Protein AF-A0A2T0U5L8-F1 (afdb_monomer_lite)

Secondary structure (DSSP, 8-state):
----EETTT--PPBT-EEEEESSTT--GGG-EEEEEEE-TTS--EEEEESSS-PEEEGGG--EEEESS-------SS-GGGGHHHHHHHHHHHHHHHHHHHHHHHHHHHSSSS--HHHHHHHHHHHHHHHHHHHHHHHHHTT-HHHHHTTHHHHHHHHHHHHHHHHSS-HHHHHHHHHTT--GGGSB-TTS-B--HHHHHHHHHHH-THHHHHHHHHHTTTS--HHHHHHHEEEETTEEEE---SS-SS--HHHHHHHHHHHHHHHHHHHHHHHHHHHHHHHH-

Sequence (284 aa):
MLRWKEIAESLPEEYKAVFLIKHESQKIKNADIGILLTSDDGSLKGFLIDNNKKVVKLESRLAWIYLVEKTLFVPDLPDEELEPTVLDFLERLAFFDDKLQRLTAWMIQSGKGLYHLDFYITGIVSRSLSLIHGFDTLLRSRNYLSALHLVRPHLDNFMRLHAAWLCSDPHDFAFKVWKGEQVTSIKDRDGKLLKDWYLKQKVSELHPWIENVYNETSGFIHFSNKHIAGAVNTKGENISACVSKNDNNVSNKDKLETIMCMIEITNCIADHIFGWVSTKRDKG

Organism: NCBI:txid1259464

Foldseek 3Di:
DDDWAFLVHDDDDAPFKKWFAQDDPDQSLPTWIWGWDADPVRPAIFTCTFQPSDTDHSNSTTTIDGLADDDADQDPDDLVVCVVVLVVLLVVLLVVLSSLNSLLVRLCVHFPHDALLSVLLVVLSVLLNVLSVVLSVCVVVQQNLVSLLSLQVLLVSLLLNCLLVQAPHSRVVSVCVVVVHDQQCDAGPVRDGSDPVVSQVVVCVVPVCSVVSNVVSVCSVDPHVVVVCQAWDDDPPDIDGDDDSHGDPDTSSNSSVSSVSSSVSSSSSSVSSVVSSVVSSPPD

pLDDT: mean 92.53, std 6.91, range [52.88, 98.69]

Structure (mmCIF, N/CA/C/O backbone):
data_AF-A0A2T0U5L8-F1
#
_entry.id   AF-A0A2T0U5L8-F1
#
loop_
_atom_site.group_PDB
_atom_site.id
_atom_site.type_symbol
_atom_site.label_atom_id
_atom_site.label_alt_id
_atom_site.label_comp_id
_atom_site.label_asym_id
_atom_site.label_entity_id
_atom_site.label_seq_id
_atom_site.pdbx_PDB_ins_code
_atom_site.Cartn_x
_atom_site.Cartn_y
_atom_site.Cartn_z
_atom_site.occupancy
_atom_site.B_iso_or_equiv
_atom_site.auth_seq_id
_atom_site.auth_comp_id
_atom_site.auth_asym_id
_atom_site.auth_atom_id
_atom_site.pdbx_PDB_model_num
ATOM 1 N N . MET A 1 1 ? 6.928 -16.740 -0.054 1.00 52.88 1 MET A N 1
ATOM 2 C CA . MET A 1 1 ? 6.131 -17.537 0.917 1.00 52.88 1 MET A CA 1
ATOM 3 C C . MET A 1 1 ? 5.822 -16.677 2.134 1.00 52.88 1 MET A C 1
ATOM 5 O O . MET A 1 1 ? 6.745 -16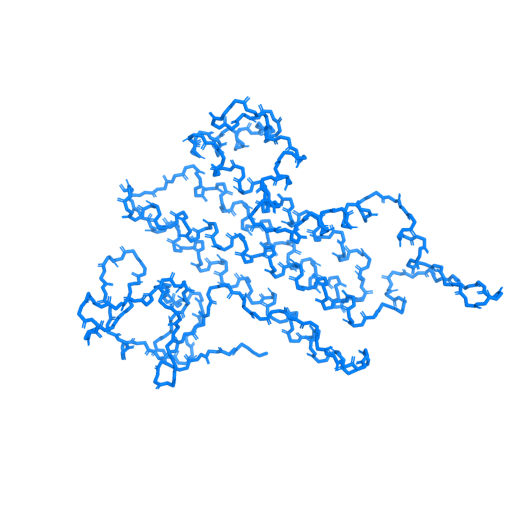.147 2.742 1.00 52.88 1 MET A O 1
ATOM 9 N N . LEU A 1 2 ? 4.540 -16.510 2.467 1.00 66.81 2 LEU A N 1
ATOM 10 C CA . LEU A 1 2 ? 4.096 -15.700 3.605 1.00 66.81 2 LEU A CA 1
ATOM 11 C C . LEU A 1 2 ? 4.539 -16.333 4.918 1.00 66.81 2 LEU A C 1
ATOM 13 O O . LEU A 1 2 ? 4.224 -17.489 5.186 1.00 66.81 2 LEU A O 1
ATOM 17 N N . ARG A 1 3 ? 5.272 -15.575 5.730 1.00 77.56 3 ARG A N 1
ATOM 18 C CA . ARG A 1 3 ? 5.847 -16.081 6.977 1.00 77.56 3 ARG A CA 1
ATOM 19 C C . ARG A 1 3 ? 5.001 -15.620 8.153 1.00 77.56 3 ARG A C 1
ATOM 21 O O . ARG A 1 3 ? 5.296 -14.598 8.770 1.00 77.56 3 ARG A O 1
ATOM 28 N N . TRP A 1 4 ? 3.934 -16.369 8.427 1.00 91.06 4 TRP A N 1
ATOM 29 C CA . TRP A 1 4 ? 3.295 -16.325 9.739 1.00 91.06 4 TRP A CA 1
ATOM 30 C C . TRP A 1 4 ? 4.341 -16.674 10.797 1.00 91.06 4 TRP A C 1
ATOM 32 O O . TRP A 1 4 ? 5.120 -17.606 10.612 1.00 91.06 4 TRP A O 1
ATOM 42 N N . LYS A 1 5 ? 4.380 -15.897 11.874 1.00 94.25 5 LYS A N 1
ATOM 43 C CA . LYS A 1 5 ? 5.260 -16.130 13.016 1.00 94.25 5 LYS A CA 1
ATOM 44 C C . LYS A 1 5 ? 4.432 -16.677 14.157 1.00 94.25 5 LYS A C 1
ATOM 46 O O . LYS A 1 5 ? 3.425 -16.068 14.523 1.00 94.25 5 LYS A O 1
ATOM 51 N N . GLU A 1 6 ? 4.840 -17.806 14.712 1.00 96.12 6 GLU A N 1
ATOM 52 C CA . GLU A 1 6 ? 4.160 -18.368 15.870 1.00 96.12 6 GLU A CA 1
ATOM 53 C C . GLU A 1 6 ? 4.326 -17.448 17.079 1.00 96.12 6 GLU A C 1
ATOM 55 O O . GLU A 1 6 ? 5.412 -16.933 17.354 1.00 96.12 6 GLU A O 1
ATOM 60 N N . ILE A 1 7 ? 3.236 -17.248 17.820 1.00 95.75 7 ILE A N 1
ATOM 61 C CA . ILE A 1 7 ? 3.237 -16.412 19.028 1.00 95.75 7 ILE A CA 1
ATOM 62 C C . ILE A 1 7 ? 4.139 -17.009 20.111 1.00 95.75 7 ILE A C 1
ATOM 64 O O . ILE A 1 7 ? 4.725 -16.265 20.895 1.00 95.75 7 ILE A O 1
ATOM 68 N N . ALA A 1 8 ? 4.274 -18.337 20.133 1.00 93.50 8 ALA A N 1
ATOM 69 C CA . ALA A 1 8 ? 5.168 -19.045 21.042 1.00 93.50 8 ALA A CA 1
ATOM 70 C C . ALA A 1 8 ? 6.656 -18.775 20.752 1.00 93.50 8 ALA A C 1
ATOM 72 O O . ALA A 1 8 ? 7.469 -18.815 21.672 1.00 93.50 8 ALA A O 1
ATOM 73 N N . GLU A 1 9 ? 7.013 -18.480 19.499 1.00 93.94 9 GLU A N 1
ATOM 74 C CA . GLU A 1 9 ? 8.400 -18.245 19.084 1.00 93.94 9 GLU A CA 1
ATOM 75 C C . GLU A 1 9 ? 8.797 -16.773 19.176 1.00 93.94 9 GLU A C 1
ATOM 77 O O . GLU A 1 9 ? 9.910 -16.434 19.579 1.00 93.94 9 GLU A O 1
ATOM 82 N N . SER A 1 10 ? 7.903 -15.874 18.763 1.00 94.69 10 SER A N 1
ATOM 83 C CA . SER A 1 10 ? 8.180 -14.442 18.763 1.00 94.69 10 SER A CA 1
ATOM 84 C C . SER A 1 10 ? 6.908 -13.621 18.891 1.00 94.69 10 SER A C 1
ATOM 86 O O . SER A 1 10 ? 5.845 -13.999 18.401 1.00 94.69 10 SER A O 1
ATOM 88 N N . LEU A 1 11 ? 7.031 -12.447 19.507 1.00 95.31 11 LEU A N 1
ATOM 89 C CA . LEU A 1 11 ? 5.953 -11.467 19.599 1.00 95.31 11 LEU A CA 1
ATOM 90 C C . LEU A 1 11 ? 6.203 -10.304 18.633 1.00 95.31 11 LEU A C 1
ATOM 92 O O . LEU A 1 11 ? 7.362 -9.973 18.361 1.00 95.31 11 LEU A O 1
ATOM 96 N N . PRO A 1 12 ? 5.140 -9.670 18.111 1.00 94.88 12 PRO A N 1
ATOM 97 C CA . PRO A 1 12 ? 5.295 -8.447 17.340 1.00 94.88 12 PRO A CA 1
ATOM 98 C C . PRO A 1 12 ? 5.755 -7.285 18.217 1.00 94.88 12 PRO A C 1
ATOM 100 O O . PRO A 1 12 ? 5.624 -7.309 19.439 1.00 94.88 12 PRO A O 1
ATOM 103 N N . GLU A 1 13 ? 6.260 -6.238 17.572 1.00 94.12 13 GLU A N 1
ATOM 104 C CA . GLU A 1 13 ? 6.509 -4.956 18.231 1.00 94.12 13 GLU A CA 1
ATOM 105 C C . GLU A 1 13 ? 5.214 -4.387 18.835 1.00 94.12 13 GLU A C 1
ATOM 107 O O . GLU A 1 13 ? 4.139 -4.458 18.227 1.00 94.12 13 GLU A O 1
ATOM 112 N N . GLU A 1 14 ? 5.321 -3.785 20.021 1.00 92.94 14 GLU A N 1
ATOM 113 C CA . GLU A 1 14 ? 4.188 -3.125 20.671 1.00 92.94 14 GLU A CA 1
ATOM 114 C C . GLU A 1 14 ? 3.630 -1.994 19.803 1.00 92.94 14 GLU A C 1
ATOM 116 O O . GLU A 1 14 ? 4.357 -1.321 19.068 1.00 92.94 14 GLU A O 1
ATOM 121 N N . TYR A 1 15 ? 2.311 -1.799 19.877 1.00 90.00 15 TYR A N 1
ATOM 122 C CA . TYR A 1 15 ? 1.578 -0.773 19.123 1.00 90.00 15 TYR A CA 1
ATOM 123 C C . TYR A 1 15 ? 1.656 -0.891 17.590 1.00 90.00 15 TYR A C 1
ATOM 125 O O . TYR A 1 15 ? 1.116 -0.039 16.881 1.00 90.00 15 TYR A O 1
ATOM 133 N N . LYS A 1 16 ? 2.273 -1.948 17.045 1.00 92.69 16 LYS A N 1
ATOM 134 C CA . LYS A 1 16 ? 2.249 -2.243 15.609 1.00 92.69 16 LYS A CA 1
ATOM 135 C C . LYS A 1 16 ? 1.082 -3.163 15.271 1.00 92.69 16 LYS A C 1
ATOM 137 O O . LYS A 1 16 ? 0.864 -4.182 15.923 1.00 92.69 16 LYS A O 1
ATOM 142 N N . ALA A 1 17 ? 0.341 -2.795 14.228 1.00 93.75 17 ALA A N 1
ATOM 143 C CA . ALA A 1 17 ? -0.797 -3.568 13.756 1.00 93.75 17 ALA A CA 1
ATOM 144 C C . ALA A 1 17 ? -0.351 -4.899 13.135 1.00 93.75 17 ALA A C 1
ATOM 146 O O . ALA A 1 17 ? 0.550 -4.949 12.289 1.00 93.75 17 ALA A O 1
ATOM 147 N N . VAL A 1 18 ? -1.022 -5.973 13.538 1.00 95.56 18 VAL A N 1
ATOM 148 C CA . VAL A 1 18 ? -0.797 -7.333 13.051 1.00 95.56 18 VAL A CA 1
ATOM 149 C C . VAL A 1 18 ? -2.116 -8.029 12.746 1.00 95.56 18 VAL A C 1
ATOM 151 O O . VAL A 1 18 ? -3.129 -7.789 13.405 1.00 95.56 18 VAL A O 1
ATOM 154 N N . PHE A 1 19 ? -2.086 -8.930 11.769 1.00 95.56 19 PHE A N 1
ATOM 155 C CA . PHE A 1 19 ? -3.104 -9.961 11.618 1.00 95.56 19 PHE A CA 1
ATOM 156 C C . PHE A 1 19 ? -2.796 -11.119 12.561 1.00 95.56 19 PHE A C 1
ATOM 158 O O . PHE A 1 19 ? -1.634 -11.481 12.739 1.00 95.56 19 PHE A O 1
ATOM 165 N N . LEU A 1 20 ? -3.839 -11.712 13.133 1.00 95.69 20 LEU A N 1
ATOM 166 C CA . LEU A 1 20 ? -3.767 -12.772 14.132 1.00 95.69 20 LEU A CA 1
ATOM 167 C C . LEU A 1 20 ? -4.688 -13.926 13.732 1.00 95.69 20 LEU A C 1
ATOM 169 O O . LEU A 1 20 ? -5.885 -13.728 13.512 1.00 95.69 20 LEU A O 1
ATOM 173 N N . ILE A 1 21 ? -4.152 -15.144 13.692 1.00 95.56 21 ILE A N 1
ATOM 174 C CA . ILE A 1 21 ? -4.929 -16.366 13.435 1.00 95.56 21 ILE A CA 1
ATOM 175 C C . ILE A 1 21 ? -5.015 -17.239 14.684 1.00 95.56 21 ILE A C 1
ATOM 177 O O . ILE A 1 21 ? -4.178 -17.162 15.578 1.00 95.56 21 ILE A O 1
ATOM 181 N N . LYS A 1 22 ? -6.057 -18.066 14.757 1.00 94.88 22 LYS A N 1
ATOM 182 C CA . LYS A 1 22 ? -6.340 -19.012 15.847 1.00 94.88 22 LYS A CA 1
ATOM 183 C C . LYS A 1 22 ? -5.920 -20.442 15.501 1.00 94.88 22 LYS A C 1
ATOM 185 O O . LYS A 1 22 ? -5.763 -21.248 16.406 1.00 94.88 22 LYS A O 1
ATOM 190 N N . HIS A 1 23 ? -5.783 -20.759 14.217 1.00 93.31 23 HIS A N 1
ATOM 191 C CA . HIS A 1 23 ? -5.377 -22.069 13.704 1.00 93.31 23 HIS A CA 1
ATOM 192 C C . HIS A 1 23 ? -4.763 -21.915 12.303 1.00 93.31 23 HIS A C 1
ATOM 194 O O . HIS A 1 23 ? -5.085 -20.960 11.598 1.00 93.31 23 HIS A O 1
ATOM 200 N N . GLU A 1 24 ? -3.906 -22.852 11.891 1.00 90.25 24 GLU A N 1
ATOM 201 C CA . GLU A 1 24 ? -3.083 -22.751 10.670 1.00 90.25 24 GLU A CA 1
ATOM 202 C C . GLU A 1 24 ? -3.894 -22.585 9.378 1.00 90.25 24 GLU A C 1
ATOM 204 O O . GLU A 1 24 ? -3.519 -21.820 8.495 1.00 90.25 24 GLU A O 1
ATOM 209 N N . SER A 1 25 ? -5.043 -23.257 9.267 1.00 88.38 25 SER A N 1
ATOM 210 C CA . SER A 1 25 ? -5.887 -23.206 8.066 1.00 88.38 25 SER A CA 1
ATOM 211 C C . SER A 1 25 ? -6.747 -21.938 7.959 1.00 88.38 25 SER A C 1
ATOM 213 O O . SER A 1 25 ? -7.546 -21.807 7.025 1.00 88.38 25 SER A O 1
ATOM 215 N N . GLN A 1 26 ? -6.652 -21.016 8.922 1.00 90.88 26 GLN A N 1
ATOM 216 C CA . GLN A 1 26 ? -7.465 -19.807 8.936 1.00 90.88 26 GLN A CA 1
ATOM 217 C C . GLN A 1 26 ? -7.016 -18.849 7.831 1.00 90.88 26 GLN A C 1
ATOM 219 O O . GLN A 1 26 ? -5.897 -18.341 7.823 1.00 90.88 26 GLN A O 1
ATOM 224 N N . LYS A 1 27 ? -7.931 -18.536 6.911 1.00 90.12 27 LYS A N 1
ATOM 225 C CA . LYS A 1 27 ? -7.689 -17.520 5.881 1.00 90.12 27 LYS A CA 1
ATOM 226 C C . LYS A 1 27 ? -7.580 -16.135 6.514 1.00 90.12 27 LYS A C 1
ATOM 2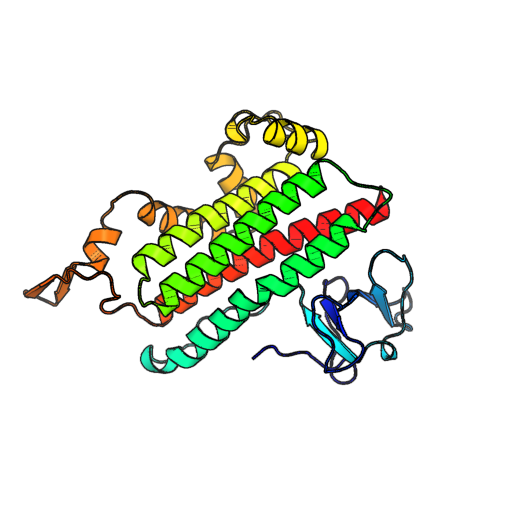28 O O . LYS A 1 27 ? -8.375 -15.797 7.392 1.00 90.12 27 LYS A O 1
ATOM 233 N N . ILE A 1 28 ? -6.687 -15.292 5.994 1.00 91.00 28 ILE A N 1
ATOM 234 C CA . ILE A 1 28 ? -6.487 -13.926 6.505 1.00 91.00 28 ILE A CA 1
ATOM 235 C C . ILE A 1 28 ? -7.755 -13.060 6.417 1.00 91.00 28 ILE A C 1
ATOM 237 O O . ILE A 1 28 ? -7.983 -12.223 7.284 1.00 91.00 28 ILE A O 1
ATOM 241 N N . LYS A 1 29 ? -8.659 -13.337 5.464 1.00 88.50 29 LYS A N 1
ATOM 242 C CA . LYS A 1 29 ? -9.995 -12.709 5.387 1.00 88.50 29 LYS A CA 1
ATOM 243 C C . LYS A 1 29 ? -10.844 -12.895 6.647 1.00 88.50 29 LYS A C 1
ATOM 245 O O . LYS A 1 29 ? -11.781 -12.138 6.859 1.00 88.50 29 LYS A O 1
ATOM 250 N N . ASN A 1 30 ? -10.502 -13.880 7.474 1.00 90.31 30 ASN A N 1
ATOM 251 C CA . ASN A 1 30 ? -11.147 -14.173 8.746 1.00 90.31 30 ASN A CA 1
ATOM 252 C C . ASN A 1 30 ? -10.202 -13.957 9.939 1.00 90.31 30 ASN A C 1
ATOM 254 O O . ASN A 1 30 ? -10.589 -14.285 11.055 1.00 90.31 30 ASN A O 1
ATOM 258 N N . ALA A 1 31 ? -8.961 -13.501 9.732 1.00 93.31 31 ALA A N 1
ATOM 259 C CA . ALA A 1 31 ? -8.010 -13.233 10.814 1.00 93.31 31 ALA A CA 1
ATOM 260 C C . ALA A 1 31 ? -8.490 -12.058 11.667 1.00 93.31 31 ALA A C 1
ATOM 262 O O . ALA A 1 31 ? -9.144 -11.156 11.156 1.00 93.31 31 ALA A O 1
ATOM 263 N N . ASP A 1 32 ? -8.151 -12.026 12.947 1.00 93.62 32 ASP A N 1
ATOM 264 C CA . ASP A 1 32 ? -8.374 -10.823 13.750 1.00 93.62 32 ASP A CA 1
ATOM 265 C C . ASP A 1 32 ? -7.285 -9.799 13.402 1.00 93.62 32 ASP A C 1
ATOM 267 O O . ASP A 1 32 ? -6.180 -10.185 13.015 1.00 93.62 32 ASP A O 1
ATOM 271 N N . ILE A 1 33 ? -7.569 -8.503 13.531 1.00 93.69 33 ILE A N 1
ATOM 272 C CA . ILE A 1 33 ? -6.521 -7.475 13.465 1.00 93.69 33 ILE A CA 1
ATOM 273 C C . ILE A 1 33 ? 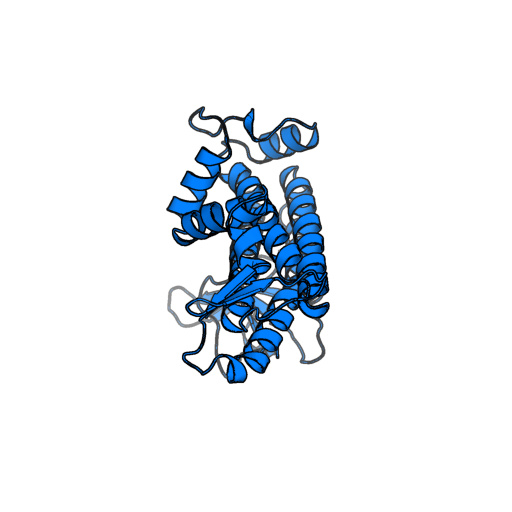-6.373 -6.863 14.852 1.00 93.69 33 ILE A C 1
ATOM 275 O O . ILE A 1 33 ? -7.367 -6.541 15.507 1.00 93.69 33 ILE A O 1
ATOM 279 N N . GLY A 1 34 ? -5.138 -6.711 15.319 1.00 92.12 34 GLY A N 1
ATOM 280 C CA . GLY A 1 34 ? -4.882 -6.148 16.636 1.00 92.12 34 GLY A CA 1
ATOM 281 C C . GLY A 1 34 ? -3.486 -5.579 16.810 1.00 92.12 34 GLY A C 1
ATOM 282 O O . GLY A 1 34 ? -2.669 -5.586 15.891 1.00 92.12 34 GLY A O 1
ATOM 283 N N . ILE A 1 35 ? -3.237 -5.083 18.016 1.00 93.75 35 ILE A N 1
ATOM 284 C CA . ILE A 1 35 ? -1.931 -4.604 18.474 1.00 93.75 35 ILE A CA 1
ATOM 285 C C . ILE A 1 35 ? -1.547 -5.326 19.759 1.00 93.75 35 ILE A C 1
ATOM 287 O O . ILE A 1 35 ? -2.414 -5.645 20.578 1.00 93.75 35 ILE A O 1
ATOM 291 N N . LEU A 1 36 ? -0.252 -5.575 19.934 1.00 95.31 36 LEU A N 1
ATOM 292 C CA . LEU A 1 36 ? 0.281 -6.039 21.207 1.00 95.31 36 LEU A CA 1
ATOM 293 C C . LEU A 1 36 ? 0.324 -4.870 22.193 1.00 95.31 36 LEU A C 1
ATOM 295 O O . LEU A 1 36 ? 0.833 -3.798 21.856 1.00 95.31 36 LEU A O 1
ATOM 299 N N . LEU A 1 37 ? -0.199 -5.109 23.393 1.00 93.25 37 LEU A N 1
ATOM 300 C CA . LEU A 1 37 ? -0.121 -4.215 24.540 1.00 93.25 37 LEU A CA 1
ATOM 301 C C . LEU A 1 37 ? 0.566 -4.927 25.703 1.00 93.25 37 LEU A C 1
ATOM 303 O O . LEU A 1 37 ? 0.365 -6.130 25.910 1.00 93.25 37 LEU A O 1
ATOM 307 N N . THR A 1 38 ? 1.304 -4.147 26.482 1.00 91.62 38 THR A N 1
ATOM 308 C CA . THR A 1 38 ? 1.904 -4.552 27.752 1.00 91.62 38 THR A CA 1
ATOM 309 C C . THR A 1 38 ? 1.326 -3.669 28.859 1.00 91.62 38 THR A C 1
ATOM 311 O O . THR A 1 38 ? 1.098 -2.481 28.638 1.00 91.62 38 THR A O 1
ATOM 314 N N . SER A 1 39 ? 1.020 -4.245 30.023 1.00 87.81 39 SER A N 1
ATOM 315 C CA . SER A 1 39 ? 0.552 -3.490 31.191 1.00 87.81 39 SER A CA 1
ATOM 316 C C . SER A 1 39 ? 1.620 -2.523 31.708 1.00 87.81 39 SER A C 1
ATOM 318 O O . SER A 1 39 ? 2.810 -2.731 31.483 1.00 87.81 39 SER A O 1
ATOM 320 N N . ASP A 1 40 ? 1.200 -1.490 32.443 1.00 84.75 40 ASP A N 1
ATOM 321 C CA . ASP A 1 40 ? 2.096 -0.440 32.959 1.00 84.75 40 ASP A CA 1
ATOM 322 C C . ASP A 1 40 ? 3.241 -0.989 33.833 1.00 84.75 40 ASP A C 1
ATOM 324 O O . ASP A 1 40 ? 4.334 -0.428 33.866 1.00 84.75 40 ASP A O 1
ATOM 328 N N . ASP A 1 41 ? 3.005 -2.103 34.527 1.00 84.12 41 ASP A N 1
ATOM 329 C CA . ASP A 1 41 ? 3.983 -2.809 35.364 1.00 84.12 41 ASP A CA 1
ATOM 330 C C . ASP A 1 41 ? 4.840 -3.831 34.587 1.00 84.12 41 ASP A C 1
ATOM 332 O O . ASP A 1 41 ? 5.673 -4.521 35.176 1.00 84.12 41 ASP A O 1
ATOM 336 N N . GLY A 1 42 ? 4.628 -3.966 33.275 1.00 82.19 42 GLY A N 1
ATOM 337 C CA . GLY A 1 42 ? 5.334 -4.905 32.406 1.00 82.19 42 GLY A CA 1
ATOM 338 C C . GLY A 1 42 ? 4.919 -6.372 32.554 1.00 82.19 42 GLY A C 1
ATOM 339 O O . GLY A 1 42 ? 5.453 -7.223 31.839 1.00 82.19 42 GLY A O 1
ATOM 340 N N . SER A 1 43 ? 4.004 -6.694 33.475 1.00 81.56 43 SER A N 1
ATOM 341 C CA . SER A 1 43 ? 3.755 -8.073 33.913 1.00 81.56 43 SER A CA 1
ATOM 342 C C . SER A 1 43 ? 2.807 -8.854 33.001 1.00 81.56 43 SER A C 1
ATOM 344 O O . SER A 1 43 ? 2.917 -10.078 32.894 1.00 81.56 43 SER A O 1
ATOM 346 N N . LEU A 1 44 ? 1.893 -8.165 32.314 1.00 81.88 44 LEU A N 1
ATOM 347 C CA . LEU A 1 44 ? 0.870 -8.765 31.467 1.00 81.88 44 LEU A CA 1
ATOM 348 C C . LEU A 1 44 ? 0.997 -8.279 30.031 1.00 81.88 44 LEU A C 1
ATOM 350 O O . LEU A 1 44 ? 1.114 -7.087 29.760 1.00 81.88 44 LEU A O 1
ATOM 354 N N . LYS A 1 45 ? 0.894 -9.225 29.097 1.00 91.81 45 LYS A N 1
ATOM 355 C CA . LYS A 1 45 ? 0.851 -8.960 27.660 1.00 91.81 45 LYS A CA 1
ATOM 356 C C . LYS A 1 45 ? -0.408 -9.544 27.052 1.00 91.81 45 LYS A C 1
ATOM 358 O O . LYS A 1 45 ? -0.852 -10.630 27.428 1.00 91.81 45 LYS A O 1
ATOM 363 N N . GLY A 1 46 ? -0.970 -8.839 26.084 1.00 93.69 46 GLY A N 1
ATOM 364 C CA . GLY A 1 46 ? -2.139 -9.312 25.361 1.00 93.69 46 GLY A CA 1
ATOM 365 C C . GLY A 1 46 ? -2.408 -8.511 24.101 1.00 93.69 46 GLY A C 1
ATOM 366 O O . GLY A 1 46 ? -1.806 -7.467 23.859 1.00 93.69 46 GLY A O 1
ATOM 367 N N . PHE A 1 47 ? -3.333 -9.009 23.290 1.00 94.19 47 PHE A N 1
ATOM 368 C CA . PHE A 1 47 ? -3.716 -8.353 22.049 1.00 94.19 47 PHE A CA 1
ATOM 369 C C . PHE A 1 47 ? -4.999 -7.558 22.231 1.00 94.19 47 PHE A C 1
ATOM 371 O O . PHE A 1 47 ? -6.041 -8.122 22.565 1.00 94.19 47 PHE A O 1
ATOM 378 N N . LEU A 1 48 ? -4.949 -6.261 21.944 1.00 91.25 48 LEU A N 1
ATOM 379 C CA . LEU A 1 48 ? -6.156 -5.480 21.706 1.00 91.25 48 LEU A CA 1
ATOM 380 C C . LEU A 1 48 ? -6.604 -5.733 20.268 1.00 91.25 48 LEU A C 1
ATOM 382 O O . LEU A 1 48 ? -5.957 -5.271 19.330 1.00 91.25 48 LEU A O 1
ATOM 386 N N . ILE A 1 49 ? -7.709 -6.453 20.105 1.00 88.88 49 ILE A N 1
ATOM 387 C CA . ILE A 1 49 ? -8.191 -6.919 18.798 1.00 88.88 49 ILE A CA 1
ATOM 388 C C . ILE A 1 49 ? -9.508 -6.261 18.400 1.00 88.88 49 ILE A C 1
ATOM 390 O O . ILE A 1 49 ? -10.322 -5.923 19.258 1.00 88.88 49 ILE A O 1
ATOM 394 N N . ASP A 1 50 ? -9.732 -6.156 17.093 1.00 79.06 50 ASP A N 1
ATOM 395 C CA . ASP A 1 50 ? -11.000 -5.803 16.455 1.00 79.06 50 ASP A CA 1
ATOM 396 C C . ASP A 1 50 ? -11.740 -4.623 17.129 1.00 79.06 50 ASP A C 1
ATOM 398 O O . ASP A 1 50 ? -11.133 -3.668 17.611 1.00 79.06 50 ASP A O 1
ATOM 402 N N . ASN A 1 51 ? -13.075 -4.627 17.119 1.00 69.88 51 ASN A N 1
ATOM 403 C CA . ASN A 1 51 ? -13.892 -3.520 17.634 1.00 69.88 51 ASN A CA 1
ATOM 404 C C . ASN A 1 51 ? -14.181 -3.628 19.128 1.00 69.88 51 ASN A C 1
ATOM 406 O O . ASN A 1 51 ? -14.468 -2.629 19.788 1.00 69.88 51 ASN A O 1
ATOM 410 N N . ASN A 1 52 ? -14.056 -4.827 19.686 1.00 63.69 52 ASN A N 1
ATOM 411 C CA . ASN A 1 52 ? -14.207 -5.024 21.113 1.00 63.69 52 ASN A CA 1
ATOM 412 C C . ASN A 1 52 ? -12.954 -4.455 21.778 1.00 63.69 52 ASN A C 1
ATOM 414 O O . ASN A 1 52 ? -11.856 -4.928 21.523 1.00 63.69 52 ASN A O 1
ATOM 418 N N . LYS A 1 53 ? -13.084 -3.442 22.641 1.00 69.75 53 LYS A N 1
ATOM 419 C CA . LYS A 1 53 ? -11.969 -2.876 23.437 1.00 69.75 53 LYS A CA 1
ATOM 420 C C . LYS A 1 53 ? -11.416 -3.869 24.484 1.00 69.75 53 LYS A C 1
ATOM 422 O O . LYS A 1 53 ? -11.041 -3.485 25.582 1.00 69.75 53 LYS A O 1
ATOM 427 N N . LYS A 1 54 ? -11.443 -5.167 24.178 1.00 79.50 54 LYS A N 1
ATOM 428 C CA . LYS A 1 54 ? -11.007 -6.263 25.028 1.00 79.50 54 LYS A CA 1
ATOM 429 C C . LYS A 1 54 ? -9.599 -6.660 24.622 1.00 79.50 54 LYS A C 1
ATOM 431 O O . LYS A 1 54 ? -9.330 -6.911 23.449 1.00 79.50 54 LYS A O 1
ATOM 436 N N . VAL A 1 55 ? -8.741 -6.760 25.624 1.00 89.38 55 VAL A N 1
ATOM 437 C CA . VAL A 1 55 ? -7.438 -7.396 25.487 1.00 89.38 55 VAL A CA 1
ATOM 438 C C . VAL A 1 55 ? -7.642 -8.902 25.629 1.00 89.38 55 VAL A C 1
ATOM 440 O O . VAL A 1 55 ? -8.225 -9.363 26.611 1.00 89.38 55 VAL A O 1
ATOM 443 N N . VAL A 1 56 ? -7.212 -9.669 24.631 1.00 92.69 56 VAL A N 1
ATOM 444 C CA . VAL A 1 56 ? -7.201 -11.134 24.682 1.00 92.69 56 VAL A CA 1
ATOM 445 C C . VAL A 1 56 ? -5.811 -11.639 25.043 1.00 92.69 56 VAL A C 1
ATOM 447 O O . VAL A 1 56 ? -4.805 -11.002 24.731 1.00 92.69 56 VAL A O 1
ATOM 450 N N . LYS A 1 57 ? -5.754 -12.800 25.695 1.00 93.62 57 LYS A N 1
ATOM 451 C CA . LYS A 1 57 ? -4.490 -13.426 26.087 1.00 93.62 57 LYS A CA 1
ATOM 452 C C . LYS A 1 57 ? -3.693 -13.895 24.866 1.00 93.62 57 LYS A C 1
ATOM 454 O O . LYS A 1 57 ? -4.301 -14.242 23.847 1.00 93.62 57 LYS A O 1
ATOM 459 N N . LEU A 1 58 ? -2.365 -13.935 24.969 1.00 94.25 58 LEU A N 1
ATOM 460 C CA . LEU A 1 58 ? -1.478 -14.311 23.859 1.00 94.25 58 LEU A CA 1
ATOM 461 C C . LEU A 1 58 ? -1.790 -15.716 23.335 1.00 94.25 58 LEU A C 1
ATOM 463 O O . LEU A 1 58 ? -1.972 -15.894 22.135 1.00 94.25 58 LEU A O 1
ATOM 467 N N . GLU A 1 59 ? -1.980 -16.676 24.241 1.00 93.19 59 GLU A N 1
ATOM 468 C CA . GLU A 1 59 ? -2.266 -18.084 23.943 1.00 93.19 59 GLU A CA 1
ATOM 469 C C . GLU A 1 59 ? -3.604 -18.312 23.223 1.00 93.19 59 GLU A C 1
ATOM 471 O O . GLU A 1 59 ? -3.876 -19.400 22.724 1.00 93.19 59 GLU A O 1
ATOM 476 N N . SER A 1 60 ? -4.462 -17.289 23.142 1.00 93.69 60 SER A N 1
ATOM 477 C CA . SER A 1 60 ? -5.705 -17.371 22.372 1.00 93.69 60 SER A CA 1
ATOM 478 C C . SER A 1 60 ? -5.490 -17.219 20.862 1.00 93.69 60 SER A C 1
ATOM 480 O O . SER A 1 60 ? -6.451 -17.300 20.091 1.00 93.69 60 SER A O 1
ATOM 482 N N . ARG A 1 61 ? -4.262 -16.932 20.424 1.00 95.44 61 ARG A N 1
ATOM 483 C CA . ARG A 1 61 ? -3.865 -16.829 19.021 1.00 95.44 61 ARG A CA 1
ATOM 484 C C . ARG A 1 61 ? -2.669 -17.746 18.777 1.00 95.44 61 ARG A C 1
ATOM 486 O O . ARG A 1 61 ? -1.832 -17.931 19.651 1.00 95.44 61 ARG A O 1
ATOM 493 N N . LEU A 1 62 ? -2.617 -18.309 17.577 1.00 96.25 62 LEU A N 1
ATOM 494 C CA . LEU A 1 62 ? -1.566 -19.220 17.144 1.00 96.25 62 LEU A CA 1
ATOM 495 C C . LEU A 1 62 ? -0.375 -18.447 16.572 1.00 96.25 62 LEU A C 1
ATOM 497 O O . LEU A 1 62 ? 0.759 -18.612 17.012 1.00 96.25 62 LEU A O 1
ATOM 501 N N . ALA A 1 63 ? -0.642 -17.592 15.588 1.00 96.81 63 ALA A N 1
ATOM 502 C CA . ALA A 1 63 ? 0.398 -16.927 14.822 1.00 96.81 63 ALA A CA 1
ATOM 503 C C . ALA A 1 63 ? -0.027 -15.527 14.386 1.00 96.81 63 ALA A C 1
ATOM 505 O O . ALA A 1 63 ? -1.215 -15.177 14.389 1.00 96.81 63 ALA A O 1
ATOM 506 N N . TRP A 1 64 ? 0.966 -14.738 13.994 1.00 95.88 64 TRP A N 1
ATOM 507 C CA . TRP A 1 64 ? 0.797 -13.360 13.573 1.00 95.88 64 TRP A CA 1
ATOM 508 C C . TRP A 1 64 ? 1.610 -13.021 12.322 1.00 95.88 64 TRP A C 1
ATOM 510 O O . TRP A 1 64 ? 2.610 -13.663 12.004 1.00 95.88 64 TRP A O 1
ATOM 520 N N . ILE A 1 65 ? 1.180 -11.980 11.614 1.00 94.81 65 ILE A N 1
ATOM 521 C CA . ILE A 1 65 ? 1.943 -11.333 10.540 1.00 94.81 65 ILE A CA 1
ATOM 522 C C . ILE A 1 65 ? 1.675 -9.828 10.578 1.00 94.81 65 ILE A C 1
ATOM 524 O O . ILE A 1 65 ? 0.581 -9.399 10.948 1.00 94.81 65 ILE A O 1
ATOM 528 N N . TYR A 1 66 ? 2.661 -9.008 10.216 1.00 94.81 66 TYR A N 1
ATOM 529 C CA . TYR A 1 66 ? 2.470 -7.559 10.175 1.00 94.81 66 TYR A CA 1
ATOM 530 C C . TYR A 1 66 ? 1.404 -7.146 9.156 1.00 94.81 66 TYR A C 1
ATOM 532 O O . TYR A 1 66 ? 1.281 -7.740 8.078 1.00 94.81 66 TYR A O 1
ATOM 540 N N . LEU A 1 67 ? 0.647 -6.102 9.516 1.00 94.31 67 LEU A N 1
ATOM 541 C CA . LEU A 1 67 ? -0.288 -5.441 8.610 1.00 94.31 67 LEU A CA 1
ATOM 542 C C . LEU A 1 67 ? 0.451 -4.944 7.361 1.00 94.31 67 LEU A C 1
ATOM 544 O O . LEU A 1 67 ? 0.103 -5.312 6.239 1.00 94.31 67 LEU A O 1
ATOM 548 N N . VAL A 1 68 ? 1.515 -4.179 7.593 1.00 93.69 68 VAL A N 1
ATOM 549 C CA . VAL A 1 68 ? 2.436 -3.657 6.581 1.00 93.69 68 VAL A CA 1
ATOM 550 C C . VAL A 1 68 ? 3.612 -4.606 6.364 1.00 93.69 68 VAL A C 1
ATOM 552 O O . VAL A 1 68 ? 4.076 -5.260 7.298 1.00 93.69 68 VAL A O 1
ATOM 555 N N . GLU A 1 69 ? 4.102 -4.698 5.133 1.00 91.81 69 GLU A N 1
ATOM 556 C CA . GLU A 1 69 ? 5.346 -5.410 4.844 1.00 91.81 69 GLU A CA 1
ATOM 557 C C . GLU A 1 69 ? 6.535 -4.620 5.400 1.00 91.81 69 GLU A C 1
ATOM 559 O O . GLU A 1 69 ? 6.597 -3.398 5.278 1.00 91.81 69 GLU A O 1
ATOM 564 N N . LYS A 1 70 ? 7.485 -5.323 6.017 1.00 82.38 70 LYS A N 1
ATOM 565 C CA . LYS A 1 70 ? 8.731 -4.748 6.539 1.00 82.38 70 LYS A CA 1
ATOM 566 C C . LYS A 1 70 ? 9.923 -5.343 5.796 1.00 82.38 70 LYS A C 1
ATOM 568 O O . LYS A 1 70 ? 9.822 -6.429 5.230 1.00 82.38 70 LYS A O 1
ATOM 573 N N . THR A 1 71 ? 11.067 -4.662 5.881 1.00 76.88 71 THR A N 1
ATOM 574 C CA . THR A 1 71 ? 12.355 -5.170 5.381 1.00 76.88 71 THR A CA 1
ATOM 575 C C . THR A 1 71 ? 12.338 -5.386 3.866 1.00 76.88 71 THR A C 1
ATOM 577 O O . THR A 1 71 ? 12.455 -6.506 3.370 1.00 76.88 71 THR A O 1
ATOM 580 N N . LEU A 1 72 ? 12.191 -4.287 3.128 1.00 83.88 72 LEU A N 1
ATOM 581 C CA . LEU A 1 72 ? 12.343 -4.275 1.680 1.00 83.88 72 LEU A CA 1
ATOM 582 C C . LEU A 1 72 ? 13.757 -3.799 1.345 1.00 83.88 72 LEU A C 1
ATOM 584 O O . LEU A 1 72 ? 14.123 -2.662 1.630 1.00 83.88 72 LEU A O 1
ATOM 588 N N . PHE A 1 73 ? 14.564 -4.677 0.766 1.00 86.56 73 PHE A N 1
ATOM 589 C CA . PHE A 1 73 ? 15.874 -4.327 0.234 1.00 86.56 73 PHE A CA 1
ATOM 590 C C . PHE A 1 73 ? 16.161 -5.202 -0.979 1.00 86.56 73 PHE A C 1
ATOM 592 O O . PHE A 1 73 ? 15.693 -6.339 -1.055 1.00 86.56 73 PHE A O 1
ATOM 599 N N . VAL A 1 74 ? 16.940 -4.666 -1.912 1.00 87.00 74 VAL A N 1
ATOM 600 C CA . VAL A 1 74 ? 17.501 -5.441 -3.018 1.00 87.00 74 VAL A CA 1
ATOM 601 C C . VAL A 1 74 ? 18.720 -6.189 -2.473 1.00 87.00 74 VAL A C 1
ATOM 603 O O . VAL A 1 74 ? 19.645 -5.524 -1.998 1.00 87.00 74 VAL A O 1
ATOM 606 N N . PRO A 1 75 ? 18.740 -7.535 -2.478 1.00 89.75 75 PRO A N 1
ATOM 607 C CA . PRO A 1 75 ? 19.926 -8.291 -2.094 1.00 89.75 75 PRO A CA 1
ATOM 608 C C . PRO A 1 75 ? 21.121 -7.929 -2.978 1.00 89.75 75 PRO A C 1
ATOM 610 O O . PRO A 1 75 ? 20.959 -7.718 -4.179 1.00 89.75 75 PRO A O 1
ATOM 613 N N . ASP A 1 76 ? 22.316 -7.896 -2.392 1.00 92.00 76 ASP A N 1
ATOM 614 C CA . ASP A 1 76 ? 23.563 -7.730 -3.143 1.00 92.00 76 ASP A CA 1
ATOM 615 C C . ASP A 1 76 ? 23.955 -9.069 -3.785 1.00 92.00 76 ASP A C 1
ATOM 617 O O . ASP A 1 76 ? 24.766 -9.828 -3.257 1.00 92.00 76 ASP A O 1
ATOM 621 N N . LEU A 1 77 ? 23.262 -9.407 -4.874 1.00 93.00 77 LEU A N 1
ATOM 622 C CA . LEU A 1 77 ? 23.437 -10.626 -5.659 1.00 93.00 77 LEU A CA 1
ATOM 623 C C . LEU A 1 77 ? 23.539 -10.275 -7.151 1.00 93.00 77 LEU A C 1
ATOM 625 O O . LEU A 1 77 ? 23.004 -9.243 -7.574 1.00 93.00 77 LEU A O 1
ATOM 629 N N . PRO A 1 78 ? 24.174 -11.132 -7.971 1.00 95.94 78 PRO A N 1
ATOM 630 C CA . PRO A 1 78 ? 24.090 -11.029 -9.425 1.00 95.94 78 PRO A CA 1
ATOM 631 C C . PRO A 1 78 ? 22.630 -10.981 -9.904 1.00 95.94 78 PRO A C 1
ATOM 633 O O . PRO A 1 78 ? 21.768 -11.663 -9.355 1.00 95.94 78 PRO A O 1
ATOM 636 N N . ASP A 1 79 ? 22.338 -10.196 -10.948 1.00 94.44 79 ASP A N 1
ATOM 637 C CA . ASP A 1 79 ? 20.955 -9.952 -11.401 1.00 94.44 79 ASP A CA 1
ATOM 638 C C . ASP A 1 79 ? 20.206 -11.242 -11.789 1.00 94.44 79 ASP A C 1
ATOM 640 O O . ASP A 1 79 ? 19.016 -11.402 -11.519 1.00 94.44 79 ASP A O 1
ATOM 644 N N . GLU A 1 80 ? 20.921 -12.204 -12.365 1.00 92.75 80 GLU A N 1
ATOM 645 C CA . GLU A 1 80 ? 20.412 -13.535 -12.709 1.00 92.75 80 GLU A CA 1
ATOM 646 C C . GLU A 1 80 ? 19.980 -14.365 -11.490 1.00 92.75 80 GLU A C 1
ATOM 648 O O . GLU A 1 80 ? 19.052 -15.164 -11.589 1.00 92.75 80 GLU A O 1
ATOM 653 N N . GLU A 1 81 ? 20.567 -14.121 -10.317 1.00 96.19 81 GLU A N 1
ATOM 654 C CA . GLU A 1 81 ? 20.206 -14.784 -9.060 1.00 96.19 81 GLU A CA 1
ATOM 655 C C . GLU A 1 81 ? 19.037 -14.091 -8.335 1.00 96.19 81 GLU A C 1
ATOM 657 O O . GLU A 1 81 ? 18.498 -14.624 -7.362 1.00 96.19 81 GLU A O 1
ATOM 662 N N . LEU A 1 82 ? 18.599 -12.914 -8.803 1.00 96.25 82 LEU A N 1
ATOM 663 C CA . LEU A 1 82 ? 17.503 -12.161 -8.186 1.00 96.25 82 LEU A CA 1
ATOM 664 C C . LEU A 1 82 ? 16.107 -12.651 -8.595 1.00 96.25 82 LEU A C 1
ATOM 666 O O . LEU A 1 82 ? 15.134 -12.283 -7.935 1.00 96.25 82 LEU A O 1
ATOM 670 N N . GLU A 1 83 ? 15.969 -13.487 -9.629 1.00 94.06 83 GLU A N 1
ATOM 671 C CA . GLU A 1 83 ? 14.659 -13.947 -10.122 1.00 94.06 83 GLU A CA 1
ATOM 672 C C . GLU A 1 83 ? 13.778 -14.590 -9.026 1.00 94.06 83 GLU A C 1
ATOM 674 O O . GLU A 1 83 ? 12.618 -14.185 -8.889 1.00 94.06 83 GLU A O 1
ATOM 679 N N . PRO A 1 84 ? 14.281 -15.496 -8.158 1.00 94.62 84 PRO A N 1
ATOM 680 C CA . PRO A 1 84 ? 13.487 -16.027 -7.048 1.00 94.62 84 PRO A CA 1
ATOM 681 C C . PRO A 1 84 ? 13.021 -14.946 -6.061 1.00 94.62 84 PRO A C 1
ATOM 683 O O . PRO A 1 84 ? 11.922 -15.040 -5.512 1.00 94.62 84 PRO A O 1
ATOM 686 N N . THR A 1 85 ? 13.830 -13.902 -5.852 1.00 94.69 85 THR A N 1
ATOM 687 C CA . THR A 1 85 ? 13.488 -12.771 -4.973 1.00 94.69 85 THR A CA 1
ATOM 688 C C . THR A 1 85 ? 12.396 -11.904 -5.596 1.00 94.69 85 THR A C 1
ATOM 690 O O . THR A 1 85 ? 11.458 -11.514 -4.901 1.00 94.69 85 THR A O 1
ATOM 693 N N . VAL A 1 86 ? 12.470 -11.651 -6.907 1.00 95.31 86 VAL A N 1
ATOM 694 C CA . VAL A 1 86 ? 11.417 -10.955 -7.664 1.00 95.31 86 VAL A CA 1
ATOM 695 C C . VAL A 1 86 ? 10.086 -11.684 -7.510 1.00 95.31 86 VAL A C 1
ATOM 697 O O . VAL A 1 86 ? 9.084 -11.058 -7.169 1.00 95.31 86 VAL A O 1
ATOM 700 N N . LEU A 1 87 ? 10.076 -13.006 -7.704 1.00 94.50 87 LEU A N 1
ATOM 701 C CA . LEU A 1 87 ? 8.867 -13.814 -7.549 1.00 94.50 87 LEU A CA 1
ATOM 702 C C . LEU A 1 87 ? 8.334 -13.771 -6.112 1.00 94.50 87 LEU A C 1
ATOM 704 O O . LEU A 1 87 ? 7.137 -13.581 -5.918 1.00 94.50 87 LEU A O 1
ATOM 708 N N . ASP A 1 88 ? 9.199 -13.877 -5.099 1.00 93.25 88 ASP A N 1
ATOM 709 C CA . ASP A 1 88 ? 8.770 -13.785 -3.699 1.00 93.25 88 ASP A CA 1
ATOM 710 C C . ASP A 1 88 ? 8.128 -12.428 -3.376 1.00 93.25 88 ASP A C 1
ATOM 712 O O . ASP A 1 88 ? 7.069 -12.386 -2.750 1.00 93.25 88 ASP A O 1
ATOM 716 N N . PHE A 1 89 ? 8.720 -11.320 -3.828 1.00 95.12 89 PHE A N 1
ATOM 717 C CA . PHE A 1 89 ? 8.169 -9.981 -3.604 1.00 95.12 89 PHE A CA 1
ATOM 718 C C . PHE A 1 89 ? 6.867 -9.760 -4.372 1.00 95.12 89 PHE A C 1
ATOM 720 O O . PHE A 1 89 ? 5.961 -9.104 -3.861 1.00 95.12 89 PHE A O 1
ATOM 727 N N . LEU A 1 90 ? 6.740 -10.337 -5.565 1.00 95.12 90 LEU A N 1
ATOM 728 C CA . LEU A 1 90 ? 5.509 -10.272 -6.338 1.00 95.12 90 LEU A CA 1
ATOM 729 C C . LEU A 1 90 ? 4.362 -11.020 -5.639 1.00 95.12 90 LEU A C 1
ATOM 731 O O . LEU A 1 90 ? 3.253 -10.500 -5.551 1.00 95.12 90 LEU A O 1
ATOM 735 N N . GLU A 1 91 ? 4.641 -12.184 -5.045 1.00 94.06 91 GLU A N 1
ATOM 736 C CA . GLU A 1 91 ? 3.669 -12.904 -4.210 1.00 94.06 91 GLU A CA 1
ATOM 737 C C . GLU A 1 91 ? 3.300 -12.122 -2.936 1.00 94.06 91 GLU A C 1
ATOM 739 O O . GLU A 1 91 ? 2.140 -12.114 -2.523 1.00 94.06 91 GLU A O 1
ATOM 744 N N . ARG A 1 92 ? 4.257 -11.415 -2.314 1.00 93.50 92 ARG A N 1
ATOM 745 C CA . ARG A 1 92 ? 3.962 -10.512 -1.182 1.00 93.50 92 ARG A CA 1
ATOM 746 C C . ARG A 1 92 ? 3.051 -9.363 -1.603 1.00 93.50 92 ARG A C 1
ATOM 748 O O . ARG A 1 92 ? 2.115 -9.041 -0.874 1.00 93.50 92 ARG A O 1
ATOM 755 N N . LEU A 1 93 ? 3.306 -8.765 -2.769 1.00 95.94 93 LEU A N 1
ATOM 756 C CA . LEU A 1 93 ? 2.460 -7.713 -3.325 1.00 95.94 93 LEU A CA 1
ATOM 757 C C . LEU A 1 93 ? 1.040 -8.236 -3.584 1.00 95.94 93 LEU A C 1
ATOM 759 O O . LEU A 1 93 ? 0.078 -7.612 -3.145 1.00 95.94 93 LEU A O 1
ATOM 763 N N . ALA A 1 94 ? 0.906 -9.403 -4.219 1.00 93.62 94 ALA A N 1
ATOM 764 C CA . ALA A 1 94 ? -0.389 -10.034 -4.471 1.00 93.62 94 ALA A CA 1
ATOM 765 C C . ALA A 1 94 ? -1.153 -10.345 -3.171 1.00 93.62 94 ALA A C 1
ATOM 767 O O . ALA A 1 94 ? -2.376 -10.232 -3.115 1.00 93.62 94 ALA A O 1
ATOM 768 N N . PHE A 1 95 ? -0.448 -10.670 -2.083 1.00 92.62 95 PHE A N 1
ATOM 769 C CA . PHE A 1 95 ? -1.084 -10.925 -0.791 1.00 92.62 95 PHE A CA 1
ATOM 770 C C . PHE A 1 95 ? -1.736 -9.688 -0.151 1.00 92.62 95 PHE A C 1
ATOM 772 O O . PHE A 1 95 ? -2.594 -9.832 0.730 1.00 92.62 95 PHE A O 1
ATOM 779 N N . PHE A 1 96 ? -1.398 -8.470 -0.595 1.00 94.38 96 PHE A N 1
ATOM 780 C CA . PHE A 1 96 ? -2.118 -7.281 -0.139 1.00 94.38 96 PHE A CA 1
ATOM 781 C C . PHE A 1 96 ? -3.600 -7.306 -0.496 1.00 94.38 96 PHE A C 1
ATOM 783 O O . PHE A 1 96 ? -4.370 -6.654 0.210 1.00 94.38 96 PHE A O 1
ATOM 790 N N . ASP A 1 97 ? -4.022 -8.085 -1.495 1.00 92.88 97 ASP A N 1
ATOM 791 C CA . ASP A 1 97 ? -5.437 -8.230 -1.828 1.00 92.88 97 ASP A CA 1
ATOM 792 C C . ASP A 1 97 ? -6.253 -8.672 -0.616 1.00 92.88 97 ASP A C 1
ATOM 794 O O . ASP A 1 97 ? -7.228 -8.022 -0.220 1.00 92.88 97 ASP A O 1
ATOM 798 N N . ASP A 1 98 ? -5.811 -9.744 0.034 1.00 93.69 98 ASP A N 1
ATOM 799 C CA . ASP A 1 98 ? -6.523 -10.274 1.182 1.00 93.69 98 ASP A CA 1
ATOM 800 C C . ASP A 1 98 ? -6.323 -9.398 2.432 1.00 93.69 98 ASP A C 1
ATOM 802 O O . ASP A 1 98 ? -7.265 -9.220 3.215 1.00 93.69 98 ASP A O 1
ATOM 806 N N . LYS A 1 99 ? -5.131 -8.800 2.607 1.00 95.19 99 LYS A N 1
ATOM 807 C CA . LYS A 1 99 ? -4.850 -7.869 3.716 1.00 95.19 99 LYS A CA 1
ATOM 808 C C . LYS A 1 99 ? -5.761 -6.640 3.660 1.00 95.19 99 LYS A C 1
ATOM 810 O O . LYS A 1 99 ? -6.415 -6.315 4.652 1.00 95.19 99 LYS A O 1
ATOM 815 N N . LEU A 1 100 ? -5.836 -5.970 2.509 1.00 97.00 100 LEU A N 1
ATOM 816 C CA . LEU A 1 100 ? -6.642 -4.763 2.323 1.00 97.00 100 LEU A CA 1
ATOM 817 C C . LEU A 1 100 ? -8.138 -5.064 2.405 1.00 97.00 100 LEU A C 1
ATOM 819 O O . LEU A 1 100 ? -8.873 -4.282 3.010 1.00 97.00 100 LEU A O 1
ATOM 823 N N . GLN A 1 101 ? -8.601 -6.200 1.870 1.00 95.88 101 GLN A N 1
ATOM 824 C CA . GLN A 1 101 ? -9.998 -6.625 2.021 1.00 95.88 101 GLN A CA 1
ATOM 825 C C . GLN A 1 101 ? -10.368 -6.800 3.496 1.00 95.88 101 GLN A C 1
ATOM 827 O O . GLN A 1 101 ? -11.381 -6.262 3.950 1.00 95.88 101 GLN A O 1
ATOM 832 N N . ARG A 1 102 ? -9.532 -7.502 4.271 1.00 95.62 102 ARG A N 1
ATOM 833 C CA . ARG A 1 102 ? -9.791 -7.712 5.698 1.00 95.62 102 ARG A CA 1
ATOM 834 C C . ARG A 1 102 ? -9.719 -6.414 6.503 1.00 95.62 102 ARG A C 1
ATOM 836 O O . ARG A 1 102 ? -10.565 -6.195 7.374 1.00 95.62 102 ARG A O 1
ATOM 843 N N . LEU A 1 103 ? -8.739 -5.560 6.214 1.00 96.06 103 LEU A N 1
ATOM 844 C CA . LEU A 1 103 ? -8.582 -4.258 6.863 1.00 96.06 103 LEU A CA 1
ATOM 845 C C . LEU A 1 103 ? -9.771 -3.334 6.570 1.00 96.06 103 LEU A C 1
ATOM 847 O O . LEU A 1 103 ? -10.293 -2.690 7.477 1.00 96.06 103 LEU A O 1
ATOM 851 N N . THR A 1 104 ? -10.258 -3.326 5.330 1.00 96.25 104 THR A N 1
ATOM 852 C CA . THR A 1 104 ? -11.447 -2.555 4.936 1.00 96.25 104 THR A CA 1
ATOM 853 C C . THR A 1 104 ? -12.694 -3.076 5.641 1.00 96.25 104 THR A C 1
ATOM 855 O O . THR A 1 104 ? -13.459 -2.292 6.197 1.00 96.25 104 THR A O 1
ATOM 858 N N . ALA A 1 105 ? -12.880 -4.400 5.697 1.00 94.50 105 ALA A N 1
ATOM 859 C CA . ALA A 1 105 ? -13.979 -5.000 6.449 1.00 94.50 105 ALA A CA 1
ATOM 860 C C . ALA A 1 105 ? -13.927 -4.609 7.933 1.00 94.50 105 ALA A C 1
ATOM 862 O O . ALA A 1 105 ? -14.962 -4.298 8.522 1.00 94.50 105 ALA A O 1
ATOM 863 N N . TRP A 1 106 ? -12.725 -4.557 8.521 1.00 92.50 106 TRP A N 1
ATOM 864 C CA . TRP A 1 106 ? -12.555 -4.078 9.888 1.00 92.50 106 TRP A CA 1
ATOM 865 C C . TRP A 1 106 ? -13.014 -2.628 10.037 1.00 92.50 106 TRP A C 1
ATOM 867 O O . TRP A 1 106 ? -13.873 -2.353 10.870 1.00 92.50 106 TRP A O 1
ATOM 877 N N . MET A 1 107 ? -12.500 -1.731 9.190 1.00 94.75 107 MET A N 1
ATOM 878 C CA . MET A 1 107 ? -12.817 -0.302 9.200 1.00 94.75 107 MET A CA 1
ATOM 879 C C . MET A 1 107 ? -14.321 -0.028 9.145 1.00 94.75 107 MET A C 1
ATOM 881 O O . MET A 1 107 ? -14.834 0.787 9.917 1.00 94.75 107 MET A O 1
ATOM 885 N N . ILE A 1 108 ? -15.031 -0.730 8.261 1.00 93.69 108 ILE A N 1
ATOM 886 C CA . ILE A 1 108 ? -16.486 -0.619 8.113 1.00 93.69 108 ILE A CA 1
ATOM 887 C C . ILE A 1 108 ? -17.213 -1.014 9.401 1.00 93.69 108 ILE A C 1
ATOM 889 O O . ILE A 1 108 ? -18.189 -0.373 9.778 1.00 93.69 108 ILE A O 1
ATOM 893 N N . GLN A 1 109 ? -16.727 -2.040 10.098 1.00 90.62 109 GLN A N 1
ATOM 894 C CA . GLN A 1 109 ? -17.337 -2.536 11.333 1.00 90.62 109 GLN A CA 1
ATOM 895 C C . GLN A 1 109 ? -16.938 -1.720 12.576 1.00 90.62 109 GLN A C 1
ATOM 897 O O . GLN A 1 109 ? -17.550 -1.886 13.630 1.00 90.62 109 GLN A O 1
ATOM 902 N N . SER A 1 110 ? -15.891 -0.892 12.494 1.00 89.19 110 SER A N 1
ATOM 903 C CA . SER A 1 110 ? -15.391 -0.082 13.611 1.00 89.19 110 SER A CA 1
ATOM 904 C C . SER A 1 110 ? -16.249 1.149 13.904 1.00 89.19 110 SER A C 1
ATOM 906 O O . SER A 1 110 ? -16.911 1.688 13.022 1.00 89.19 110 SER A O 1
ATOM 908 N N . GLY A 1 111 ? -16.169 1.650 15.142 1.00 85.31 111 GLY A N 1
ATOM 909 C CA . GLY A 1 111 ? -16.899 2.841 15.599 1.00 85.31 111 GLY A CA 1
ATOM 910 C C . GLY A 1 111 ? -18.401 2.606 15.798 1.00 85.31 111 GLY A C 1
ATOM 911 O O . GLY A 1 111 ? -18.857 1.468 15.880 1.00 85.31 111 GLY A O 1
ATOM 912 N N . LYS A 1 112 ? -19.174 3.696 15.890 1.00 86.19 112 LYS A N 1
ATOM 913 C CA . LYS A 1 112 ? -20.641 3.665 16.081 1.00 86.19 112 LYS A CA 1
ATOM 914 C C . LYS A 1 112 ? -21.458 3.682 14.786 1.00 86.19 112 LYS A C 1
ATOM 916 O O . LYS A 1 112 ? -22.685 3.658 14.846 1.00 86.19 112 LYS A O 1
ATOM 921 N N . GLY A 1 113 ? -20.813 3.739 13.622 1.00 89.06 113 GLY A N 1
ATOM 922 C CA . GLY A 1 113 ? -21.513 3.802 12.344 1.00 89.06 113 GLY A CA 1
ATOM 923 C C . GLY A 1 113 ? -20.597 3.945 11.133 1.00 89.06 113 GLY A C 1
ATOM 924 O O . GLY A 1 113 ? -19.373 3.805 11.226 1.00 89.06 113 GLY A O 1
ATOM 925 N N . LEU A 1 114 ? -21.230 4.223 9.993 1.00 92.88 114 LEU A N 1
ATOM 926 C CA . LEU A 1 114 ? -20.568 4.502 8.722 1.00 92.88 114 LEU A CA 1
ATOM 927 C C . LEU A 1 114 ? -20.408 6.008 8.524 1.00 92.88 114 LEU A C 1
ATOM 929 O O . LEU A 1 114 ? -21.326 6.781 8.798 1.00 92.88 114 LEU A O 1
ATOM 933 N N . TYR A 1 115 ? -19.258 6.407 7.999 1.00 93.94 115 TYR A N 1
ATOM 934 C CA . TYR A 1 115 ? -18.891 7.797 7.758 1.00 93.94 115 TYR A CA 1
ATOM 935 C C . TYR A 1 115 ? -18.553 8.011 6.281 1.00 93.94 115 TYR A C 1
ATOM 937 O O . TYR A 1 115 ? -18.109 7.091 5.600 1.00 93.94 115 TYR A O 1
ATOM 945 N N . HIS A 1 116 ? -18.675 9.242 5.775 1.00 95.69 116 HIS A N 1
ATOM 946 C CA . HIS A 1 116 ? -18.309 9.572 4.386 1.00 95.69 116 HIS A CA 1
ATOM 947 C C . HIS A 1 116 ? -16.883 9.135 4.021 1.00 95.69 116 HIS A C 1
ATOM 949 O O . HIS A 1 116 ? -16.636 8.654 2.915 1.00 95.69 116 HIS A O 1
ATOM 955 N N . LEU A 1 117 ? -15.959 9.240 4.982 1.00 96.88 117 LEU A N 1
ATOM 956 C CA . LEU A 1 117 ? -14.577 8.809 4.798 1.00 96.88 117 LEU A CA 1
ATOM 957 C C . LEU A 1 117 ? -14.456 7.288 4.593 1.00 96.88 117 LEU A C 1
ATOM 959 O O . LEU A 1 117 ? -13.600 6.865 3.825 1.00 96.88 117 LEU A O 1
ATOM 963 N N . ASP A 1 118 ? -15.333 6.469 5.188 1.00 97.25 118 ASP A N 1
ATOM 964 C CA . ASP A 1 118 ? -15.333 5.014 4.977 1.00 97.25 118 ASP A CA 1
ATOM 965 C C . ASP A 1 118 ? -15.587 4.666 3.501 1.00 97.25 118 ASP A C 1
ATOM 967 O O . ASP A 1 118 ? -14.911 3.812 2.923 1.00 97.25 118 ASP A O 1
ATOM 971 N N . PHE A 1 119 ? -16.537 5.357 2.864 1.00 96.81 119 PHE A N 1
ATOM 972 C CA . PHE A 1 119 ? -16.854 5.161 1.447 1.00 96.81 119 PHE A CA 1
ATOM 973 C C . PHE A 1 119 ? -15.727 5.655 0.540 1.00 96.81 119 PHE A C 1
ATOM 975 O O . PHE A 1 119 ? -15.359 4.972 -0.416 1.00 96.81 119 PHE A O 1
ATOM 982 N N . TYR A 1 120 ? -15.134 6.806 0.870 1.00 98.12 120 TYR A N 1
ATOM 983 C CA . TYR A 1 120 ? -13.976 7.327 0.148 1.00 98.12 120 TYR A CA 1
ATOM 984 C C . TYR A 1 120 ? -12.793 6.352 0.203 1.00 98.12 120 TYR A C 1
ATOM 986 O O . TYR A 1 120 ? -12.250 5.981 -0.837 1.00 98.12 120 TYR A O 1
ATOM 994 N N . ILE A 1 121 ? -12.453 5.854 1.397 1.00 98.38 121 ILE A N 1
ATOM 995 C CA . ILE A 1 121 ? -11.402 4.848 1.587 1.00 98.38 121 ILE A CA 1
ATOM 996 C C . ILE A 1 121 ? -11.735 3.556 0.838 1.00 98.38 121 ILE A C 1
ATOM 998 O O . ILE A 1 121 ? -10.853 2.979 0.211 1.00 98.38 121 ILE A O 1
ATOM 1002 N N . THR A 1 122 ? -12.994 3.116 0.838 1.00 98.19 122 THR A N 1
ATOM 1003 C CA . THR A 1 122 ? -13.411 1.929 0.073 1.00 98.19 122 THR A CA 1
ATOM 1004 C C . THR A 1 122 ? -13.121 2.101 -1.425 1.00 98.19 122 THR A C 1
ATOM 1006 O O . THR A 1 122 ? -12.621 1.175 -2.065 1.00 98.19 122 THR A O 1
ATOM 1009 N N . GLY A 1 123 ? -13.351 3.297 -1.979 1.00 98.06 123 GLY A N 1
ATOM 1010 C CA . GLY A 1 123 ? -12.970 3.636 -3.354 1.00 98.06 123 GLY A CA 1
ATOM 1011 C C . GLY A 1 123 ? -11.454 3.613 -3.584 1.00 98.06 123 GLY A C 1
ATOM 1012 O O . GLY A 1 123 ? -10.994 3.026 -4.565 1.00 98.06 123 GLY A O 1
ATOM 1013 N N . ILE A 1 124 ? -10.675 4.182 -2.656 1.00 98.50 124 ILE A N 1
ATOM 1014 C CA . ILE A 1 124 ? -9.203 4.127 -2.682 1.00 98.50 124 ILE A CA 1
ATOM 1015 C C . ILE A 1 124 ? -8.721 2.673 -2.690 1.00 98.50 124 ILE A C 1
ATOM 1017 O O . ILE A 1 124 ? -7.915 2.309 -3.542 1.00 98.50 124 ILE A O 1
ATOM 1021 N N . VAL A 1 125 ? -9.237 1.826 -1.795 1.00 98.56 125 VAL A N 1
ATOM 1022 C CA . VAL A 1 125 ? -8.855 0.410 -1.705 1.00 98.56 125 VAL A CA 1
ATOM 1023 C C . VAL A 1 125 ? -9.235 -0.338 -2.976 1.00 98.56 125 VAL A C 1
ATOM 1025 O O . VAL A 1 125 ? -8.397 -1.044 -3.526 1.00 98.56 125 VAL A O 1
ATOM 1028 N N . SER A 1 126 ? -10.450 -0.149 -3.497 1.00 98.44 126 SER A N 1
ATOM 1029 C CA . SER A 1 126 ? -10.858 -0.786 -4.753 1.00 98.44 126 SER A CA 1
ATOM 1030 C C . SER A 1 126 ? -9.930 -0.411 -5.909 1.00 98.44 126 SER A C 1
ATOM 1032 O O . SER A 1 126 ? -9.579 -1.274 -6.711 1.00 98.44 126 SER A O 1
ATOM 1034 N N . ARG A 1 127 ? -9.504 0.855 -5.993 1.00 98.44 127 ARG A N 1
ATOM 1035 C CA . ARG A 1 127 ? -8.529 1.301 -6.992 1.00 98.44 127 ARG A CA 1
ATOM 1036 C C . ARG A 1 127 ? -7.149 0.682 -6.756 1.00 98.44 127 ARG A C 1
ATOM 1038 O O . ARG A 1 127 ? -6.533 0.257 -7.728 1.00 98.44 127 ARG A O 1
ATOM 1045 N N . SER A 1 128 ? -6.689 0.588 -5.507 1.00 98.56 128 SER A N 1
ATOM 1046 C CA . SER A 1 128 ? -5.421 -0.069 -5.157 1.00 98.56 128 SER A CA 1
ATOM 1047 C C . SER A 1 128 ? -5.392 -1.523 -5.615 1.00 98.56 128 SER A C 1
ATOM 1049 O O . SER A 1 128 ? -4.448 -1.915 -6.288 1.00 98.56 128 SER A O 1
ATOM 1051 N N . LEU A 1 129 ? -6.442 -2.295 -5.318 1.00 98.44 129 LEU A N 1
ATOM 1052 C CA . LEU A 1 129 ? -6.553 -3.700 -5.728 1.00 98.44 129 LEU A CA 1
ATOM 1053 C C . LEU A 1 129 ? -6.475 -3.847 -7.255 1.00 98.44 129 LEU A C 1
ATOM 1055 O O . LEU A 1 129 ? -5.702 -4.650 -7.767 1.00 98.44 129 LEU A O 1
ATOM 1059 N N . SER A 1 130 ? -7.206 -3.011 -7.999 1.00 98.50 130 SER A N 1
ATOM 1060 C CA . SER A 1 130 ? -7.158 -3.020 -9.467 1.00 98.50 130 SER A CA 1
ATOM 1061 C C . SER A 1 130 ? -5.774 -2.668 -10.024 1.00 98.50 130 SER A C 1
ATOM 1063 O O . SER A 1 130 ? -5.331 -3.278 -10.996 1.00 98.50 130 SER A O 1
ATOM 1065 N N . LEU A 1 131 ? -5.084 -1.689 -9.428 1.00 98.50 131 LEU A N 1
ATOM 1066 C CA . LEU A 1 131 ? -3.739 -1.284 -9.849 1.00 98.50 131 LEU A CA 1
ATOM 1067 C C . LEU A 1 131 ? -2.698 -2.363 -9.539 1.00 98.50 131 LEU A C 1
ATOM 1069 O O . LEU A 1 131 ? -1.864 -2.649 -10.393 1.00 98.50 131 LEU A O 1
ATOM 1073 N N . ILE A 1 132 ? -2.775 -2.985 -8.360 1.00 98.44 132 ILE A N 1
ATOM 1074 C CA . ILE A 1 132 ? -1.910 -4.101 -7.959 1.00 98.44 132 ILE A CA 1
ATOM 1075 C C . ILE A 1 132 ? -2.108 -5.291 -8.900 1.00 98.44 132 ILE A C 1
ATOM 1077 O O . ILE A 1 132 ? -1.136 -5.793 -9.461 1.00 98.44 132 ILE A O 1
ATOM 1081 N N . HIS A 1 133 ? -3.357 -5.692 -9.143 1.00 98.31 133 HIS A N 1
ATOM 1082 C CA . HIS A 1 133 ? -3.667 -6.797 -10.046 1.00 98.31 133 HIS A CA 1
ATOM 1083 C C . HIS A 1 133 ? -3.193 -6.530 -11.484 1.00 98.31 133 HIS A C 1
ATOM 1085 O O . HIS A 1 133 ? -2.602 -7.403 -12.124 1.00 98.31 133 HIS A O 1
ATOM 1091 N N . GLY A 1 134 ? -3.413 -5.313 -11.993 1.00 98.38 134 GLY A N 1
ATOM 1092 C CA . GLY A 1 134 ? -2.925 -4.906 -13.310 1.00 98.38 134 GLY A CA 1
ATOM 1093 C C . GLY A 1 134 ? -1.398 -4.914 -13.394 1.00 98.38 134 GLY A C 1
ATOM 1094 O O . GLY A 1 134 ? -0.840 -5.394 -14.379 1.00 98.38 134 GLY A O 1
ATOM 1095 N N . PHE A 1 135 ? -0.722 -4.434 -12.349 1.00 98.50 135 PHE A N 1
ATOM 1096 C CA . PHE A 1 135 ? 0.735 -4.430 -12.257 1.00 98.50 135 PHE A CA 1
ATOM 1097 C C . PHE A 1 135 ? 1.306 -5.851 -12.275 1.00 98.50 135 PHE A C 1
ATOM 1099 O O . PHE A 1 135 ? 2.172 -6.143 -13.099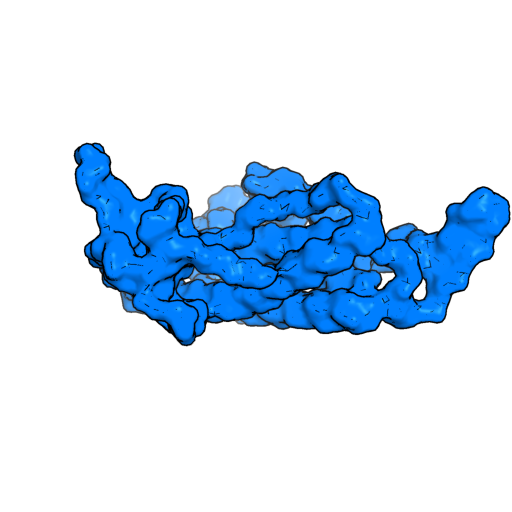 1.00 98.50 135 PHE A O 1
ATOM 1106 N N . ASP A 1 136 ? 0.780 -6.743 -11.430 1.00 97.94 136 ASP A N 1
ATOM 1107 C CA . ASP A 1 136 ? 1.181 -8.153 -11.371 1.00 97.94 136 ASP A CA 1
ATOM 1108 C C . ASP A 1 136 ? 0.981 -8.852 -12.723 1.00 97.94 136 ASP A C 1
ATOM 1110 O O . ASP A 1 136 ? 1.911 -9.460 -13.259 1.00 97.94 136 ASP A O 1
ATOM 1114 N N . THR A 1 137 ? -0.194 -8.670 -13.332 1.00 97.94 137 THR A N 1
ATOM 1115 C CA . THR A 1 137 ? -0.522 -9.242 -14.645 1.00 97.94 137 THR A CA 1
ATOM 1116 C C . THR A 1 137 ? 0.475 -8.797 -15.715 1.00 97.94 137 THR A C 1
ATOM 1118 O O . THR A 1 137 ? 1.006 -9.624 -16.461 1.00 97.94 137 THR A O 1
ATOM 1121 N N . LEU A 1 138 ? 0.757 -7.493 -15.789 1.00 97.62 138 LEU A N 1
ATOM 1122 C CA . LEU A 1 138 ? 1.678 -6.936 -16.777 1.00 97.62 138 LEU A CA 1
ATOM 1123 C C . LEU A 1 138 ? 3.103 -7.442 -16.554 1.00 97.62 138 LEU A C 1
ATOM 1125 O O . LEU A 1 138 ? 3.742 -7.878 -17.513 1.00 97.62 138 LEU A O 1
ATOM 1129 N N . LEU A 1 139 ? 3.572 -7.470 -15.306 1.00 95.88 139 LEU A N 1
ATOM 1130 C CA . LEU A 1 139 ? 4.917 -7.928 -14.981 1.00 95.88 139 LEU A CA 1
ATOM 1131 C C . LEU A 1 139 ? 5.115 -9.413 -15.326 1.00 95.88 139 LEU A C 1
ATOM 1133 O O . LEU A 1 139 ? 6.099 -9.766 -15.977 1.00 95.88 139 LEU A O 1
ATOM 1137 N N . ARG A 1 140 ? 4.146 -10.277 -14.991 1.00 95.19 140 ARG A N 1
ATOM 1138 C CA . ARG A 1 140 ? 4.173 -11.710 -15.348 1.00 95.19 140 ARG A CA 1
ATOM 1139 C C . ARG A 1 140 ? 4.076 -11.947 -16.850 1.00 95.19 140 ARG A C 1
ATOM 1141 O O . ARG A 1 140 ? 4.681 -12.882 -17.366 1.00 95.19 140 ARG A O 1
ATOM 1148 N N . SER A 1 141 ? 3.360 -11.082 -17.568 1.00 95.75 141 SER A N 1
ATOM 1149 C CA . SER A 1 141 ? 3.285 -11.121 -19.034 1.00 95.75 141 SER A CA 1
ATOM 1150 C C . SER A 1 141 ? 4.537 -10.583 -19.738 1.00 95.75 141 SER A C 1
ATOM 1152 O O . SER A 1 141 ? 4.562 -10.532 -20.967 1.00 95.75 141 SER A O 1
ATOM 1154 N N . ARG A 1 142 ? 5.575 -10.203 -18.975 1.00 94.50 142 ARG A N 1
ATOM 1155 C CA . ARG A 1 142 ? 6.789 -9.541 -19.463 1.00 94.50 142 ARG A CA 1
ATOM 1156 C C . ARG A 1 142 ? 6.480 -8.228 -20.179 1.00 94.50 142 ARG A C 1
ATOM 1158 O O . ARG A 1 142 ? 7.003 -8.000 -21.259 1.00 94.50 142 ARG A O 1
ATOM 1165 N N . ASN A 1 143 ? 5.605 -7.395 -19.622 1.00 94.69 143 ASN A N 1
ATOM 1166 C CA . ASN A 1 143 ? 5.334 -6.039 -20.104 1.00 94.69 143 ASN A CA 1
ATOM 1167 C C . ASN A 1 143 ? 5.608 -5.018 -18.988 1.00 94.69 143 ASN A C 1
ATOM 1169 O O . ASN A 1 143 ? 4.715 -4.345 -18.465 1.00 94.69 143 ASN A O 1
ATOM 1173 N N . TYR A 1 144 ? 6.878 -4.928 -18.612 1.00 93.56 144 TYR A N 1
ATOM 1174 C CA . TYR A 1 144 ? 7.411 -4.057 -17.577 1.00 93.56 144 TYR A CA 1
ATOM 1175 C C . TYR A 1 144 ? 7.184 -2.578 -17.876 1.00 93.56 144 TYR A C 1
ATOM 1177 O O . TYR A 1 144 ? 6.805 -1.830 -16.977 1.00 93.56 144 TYR A O 1
ATOM 1185 N N . LEU A 1 145 ? 7.351 -2.146 -19.133 1.00 91.00 145 LEU A N 1
ATOM 1186 C CA . LEU A 1 145 ? 7.142 -0.742 -19.493 1.00 91.00 145 LEU A CA 1
ATOM 1187 C C . LEU A 1 145 ? 5.710 -0.306 -19.165 1.00 91.00 145 LEU A C 1
ATOM 1189 O O . LEU A 1 145 ? 5.525 0.733 -18.539 1.00 91.00 145 LEU A O 1
ATOM 1193 N N . SER A 1 146 ? 4.699 -1.106 -19.523 1.00 93.06 146 SER A N 1
ATOM 1194 C CA . SER A 1 146 ? 3.314 -0.811 -19.131 1.00 93.06 146 SER A CA 1
ATOM 1195 C C . SER A 1 146 ? 3.089 -0.978 -17.626 1.00 93.06 146 SER A C 1
ATOM 1197 O O . SER A 1 146 ? 2.348 -0.190 -17.045 1.00 93.06 146 SER A O 1
ATOM 1199 N N . ALA A 1 147 ? 3.734 -1.950 -16.968 1.00 95.94 147 ALA A N 1
ATOM 1200 C CA . ALA A 1 147 ? 3.622 -2.126 -15.517 1.00 95.94 147 ALA A CA 1
ATOM 1201 C C . ALA A 1 147 ? 4.111 -0.882 -14.748 1.00 95.94 147 ALA A C 1
ATOM 1203 O O . ALA A 1 147 ? 3.430 -0.411 -13.839 1.00 95.94 147 ALA A O 1
ATOM 1204 N N . LEU A 1 148 ? 5.232 -0.282 -15.164 1.00 93.50 148 LEU A N 1
ATOM 1205 C CA . LEU A 1 148 ? 5.792 0.936 -14.564 1.00 93.50 148 LEU A CA 1
ATOM 1206 C C . LEU A 1 148 ? 4.807 2.108 -14.537 1.00 93.50 148 LEU A C 1
ATOM 1208 O O . LEU A 1 148 ? 4.802 2.893 -13.585 1.00 93.50 148 LEU A O 1
ATOM 1212 N N . HIS A 1 149 ? 3.933 2.204 -15.543 1.00 93.44 149 HIS A N 1
ATOM 1213 C CA . HIS A 1 149 ? 2.916 3.251 -15.592 1.00 93.44 149 HIS A CA 1
ATOM 1214 C C . HIS A 1 149 ? 1.931 3.153 -14.430 1.00 93.44 149 HIS A C 1
ATOM 1216 O O . HIS A 1 149 ? 1.308 4.158 -14.113 1.00 93.44 149 HIS A O 1
ATOM 1222 N N . LEU A 1 150 ? 1.769 1.982 -13.800 1.00 97.69 150 LEU A N 1
ATOM 1223 C CA . LEU A 1 150 ? 0.812 1.768 -12.714 1.00 97.69 150 LEU A CA 1
ATOM 1224 C C . LEU A 1 150 ? 1.347 2.184 -11.336 1.00 97.69 150 LEU A C 1
ATOM 1226 O O . LEU A 1 150 ? 0.548 2.426 -10.431 1.00 97.69 150 LEU A O 1
ATOM 1230 N N . VAL A 1 151 ? 2.661 2.381 -11.186 1.00 98.06 151 VAL A N 1
ATOM 1231 C CA . VAL A 1 151 ? 3.259 2.858 -9.924 1.00 98.06 151 VAL A CA 1
ATOM 1232 C C . VAL A 1 151 ? 2.829 4.291 -9.613 1.00 98.06 151 VAL A C 1
ATOM 1234 O O . VAL A 1 151 ? 2.393 4.589 -8.503 1.00 98.06 151 VAL A O 1
ATOM 1237 N N . ARG A 1 152 ? 2.885 5.183 -10.609 1.00 96.88 152 ARG A N 1
ATOM 1238 C CA . ARG A 1 152 ? 2.461 6.588 -10.489 1.00 96.88 152 ARG A CA 1
ATOM 1239 C C . ARG A 1 152 ? 0.998 6.748 -10.038 1.00 96.88 152 ARG A C 1
ATOM 1241 O O . ARG A 1 152 ? 0.785 7.404 -9.024 1.00 96.88 152 ARG A O 1
ATOM 1248 N N . PRO A 1 153 ? -0.016 6.159 -10.705 1.00 97.81 153 PRO A N 1
ATOM 1249 C CA . PRO A 1 153 ? -1.408 6.276 -10.292 1.00 97.81 153 PRO A CA 1
ATOM 1250 C C . PRO A 1 153 ? -1.703 5.570 -8.966 1.00 97.81 153 PRO A C 1
ATOM 1252 O O . PRO A 1 153 ? -2.704 5.923 -8.339 1.00 97.81 153 PRO A O 1
ATOM 1255 N N . HIS A 1 154 ? -0.878 4.604 -8.539 1.00 98.62 154 HIS A N 1
ATOM 1256 C CA . HIS A 1 154 ? -0.956 4.016 -7.197 1.00 98.62 154 HIS A CA 1
ATOM 1257 C C . HIS A 1 154 ? -0.425 4.991 -6.144 1.00 98.62 154 HIS A C 1
ATOM 1259 O O . HIS A 1 154 ? -1.087 5.238 -5.137 1.00 98.62 154 HIS A O 1
ATOM 1265 N N . LEU A 1 155 ? 0.704 5.650 -6.418 1.00 98.56 155 LEU A N 1
ATOM 1266 C CA . LEU A 1 155 ? 1.225 6.727 -5.575 1.00 98.56 155 LEU A CA 1
ATOM 1267 C C . LEU A 1 155 ? 0.247 7.911 -5.503 1.00 98.56 155 LEU A C 1
ATOM 1269 O O . LEU A 1 155 ? -0.001 8.438 -4.421 1.00 98.56 155 LEU A O 1
ATOM 1273 N N . ASP A 1 156 ? -0.371 8.293 -6.624 1.00 97.62 156 ASP A N 1
ATOM 1274 C CA . ASP A 1 156 ? -1.450 9.286 -6.637 1.00 97.62 156 ASP A CA 1
ATOM 1275 C C . ASP A 1 156 ? -2.615 8.849 -5.753 1.00 97.62 156 ASP A C 1
ATOM 1277 O O . ASP A 1 156 ? -3.148 9.662 -5.004 1.00 97.62 156 ASP A O 1
ATOM 1281 N N . ASN A 1 157 ? -2.993 7.569 -5.795 1.00 97.81 157 ASN A N 1
ATOM 1282 C CA . ASN A 1 157 ? -4.058 7.028 -4.955 1.00 97.81 157 ASN A CA 1
ATOM 1283 C C . ASN A 1 157 ? -3.755 7.255 -3.464 1.00 97.81 157 ASN A C 1
ATOM 1285 O O . ASN A 1 157 ? -4.600 7.768 -2.728 1.00 97.81 157 ASN A O 1
ATOM 1289 N N . PHE A 1 158 ? -2.521 6.968 -3.038 1.00 98.69 158 PHE A N 1
ATOM 1290 C CA . PHE A 1 158 ? -2.061 7.269 -1.684 1.00 98.69 158 PHE A CA 1
ATOM 1291 C C . PHE A 1 158 ? -2.078 8.777 -1.377 1.00 98.69 158 PHE A C 1
ATOM 1293 O O . PHE A 1 158 ? -2.609 9.194 -0.349 1.00 98.69 158 PHE A O 1
ATOM 1300 N N . MET A 1 159 ? -1.568 9.622 -2.275 1.00 98.56 159 MET A N 1
ATOM 1301 C CA . MET A 1 159 ? -1.572 11.078 -2.085 1.00 98.56 159 MET A CA 1
ATOM 1302 C C . MET A 1 159 ? -2.993 11.645 -1.934 1.00 98.56 159 MET A C 1
ATOM 1304 O O . MET A 1 159 ? -3.231 12.524 -1.103 1.00 98.56 159 MET A O 1
ATOM 1308 N N . ARG A 1 160 ? -3.959 11.131 -2.709 1.00 98.00 160 ARG A N 1
ATOM 1309 C CA . ARG A 1 160 ? -5.379 11.499 -2.596 1.00 98.00 160 ARG A CA 1
ATOM 1310 C C . ARG A 1 160 ? -6.007 10.988 -1.304 1.00 98.00 160 ARG A C 1
ATOM 1312 O O . ARG A 1 160 ? -6.892 11.656 -0.774 1.00 98.00 160 ARG A O 1
ATOM 1319 N N . LEU A 1 161 ? -5.568 9.844 -0.783 1.00 98.50 161 LEU A N 1
ATOM 1320 C CA . LEU A 1 161 ? -5.966 9.386 0.545 1.00 98.50 161 LEU A CA 1
ATOM 1321 C C . LEU A 1 161 ? -5.445 10.344 1.622 1.00 98.50 161 LEU A C 1
ATOM 1323 O O . LEU A 1 161 ? -6.235 10.855 2.411 1.00 98.50 161 LEU A O 1
ATOM 1327 N N . HIS A 1 162 ? -4.145 10.652 1.599 1.00 98.50 162 HIS A N 1
ATOM 1328 C CA . HIS A 1 162 ? -3.497 11.526 2.577 1.00 98.50 162 HIS A CA 1
ATOM 1329 C C . HIS A 1 162 ? -4.110 12.935 2.629 1.00 98.50 162 HIS A C 1
ATOM 1331 O O . HIS A 1 162 ? -4.168 13.549 3.692 1.00 98.50 162 HIS A O 1
ATOM 1337 N N . ALA A 1 163 ? -4.652 13.431 1.513 1.00 98.31 163 ALA A N 1
ATOM 1338 C CA . ALA A 1 163 ? -5.366 14.705 1.455 1.00 98.31 163 ALA A CA 1
ATOM 1339 C C . ALA A 1 163 ? -6.472 14.841 2.525 1.00 98.31 163 ALA A C 1
ATOM 1341 O O . ALA A 1 163 ? -6.618 15.911 3.117 1.00 98.31 163 ALA A O 1
ATOM 1342 N N . ALA A 1 164 ? -7.184 13.752 2.846 1.00 97.81 164 ALA A N 1
ATOM 1343 C CA . ALA A 1 164 ? -8.208 13.756 3.892 1.00 97.81 164 ALA A CA 1
ATOM 1344 C C . ALA A 1 164 ? -7.629 14.091 5.281 1.00 97.81 164 ALA A C 1
ATOM 1346 O O . ALA A 1 164 ? -8.297 14.738 6.082 1.00 97.81 164 ALA A O 1
ATOM 1347 N N . TRP A 1 165 ? -6.373 13.718 5.554 1.00 97.19 165 TRP A N 1
ATOM 1348 C CA . TRP A 1 165 ? -5.684 14.019 6.814 1.00 97.19 165 TRP A CA 1
ATOM 1349 C C . TRP A 1 165 ? -5.180 15.459 6.898 1.00 97.19 165 TRP A C 1
ATOM 1351 O O . TRP A 1 165 ? -4.869 15.925 7.992 1.00 97.19 165 TRP A O 1
ATOM 1361 N N . LEU A 1 166 ? -5.114 16.187 5.784 1.00 97.94 166 LEU A N 1
ATOM 1362 C CA . LEU A 1 166 ? -4.717 17.597 5.770 1.00 97.94 166 LEU A CA 1
ATOM 1363 C C . LEU A 1 166 ? -5.911 18.529 6.029 1.00 97.94 166 LEU A C 1
ATOM 1365 O O . LEU A 1 166 ? -5.746 19.608 6.604 1.00 97.94 166 LEU A O 1
ATOM 1369 N N . CYS A 1 167 ? -7.122 18.103 5.667 1.00 97.19 167 CYS A N 1
ATOM 1370 C CA . CYS A 1 167 ? -8.357 18.845 5.908 1.00 97.19 167 CYS A CA 1
ATOM 1371 C C . CYS A 1 167 ? -8.740 18.895 7.396 1.00 97.19 167 CYS A C 1
ATOM 1373 O O . CYS A 1 167 ? -8.354 18.039 8.193 1.00 97.19 167 CYS A O 1
ATOM 1375 N N . SER A 1 168 ? -9.501 19.926 7.772 1.00 94.81 168 SER A N 1
ATOM 1376 C CA . SER A 1 168 ? -10.060 20.081 9.121 1.00 94.81 168 SER A CA 1
ATOM 1377 C C . SER A 1 168 ? -11.200 19.098 9.390 1.00 94.81 168 SER A C 1
ATOM 1379 O O . SER A 1 168 ? -11.275 18.532 10.478 1.00 94.81 168 SER A O 1
ATOM 1381 N N . ASP A 1 169 ? -12.052 18.874 8.388 1.00 95.94 169 ASP A N 1
ATOM 1382 C CA . ASP A 1 169 ? -13.121 17.881 8.408 1.00 95.94 169 ASP A CA 1
ATOM 1383 C C . ASP A 1 169 ? -12.903 16.860 7.272 1.00 95.94 169 ASP A C 1
ATOM 1385 O O . ASP A 1 169 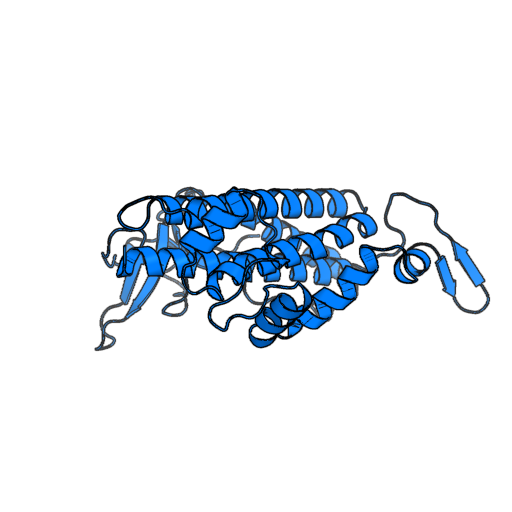? -13.175 17.155 6.100 1.00 95.94 169 ASP A O 1
ATOM 1389 N N . PRO A 1 170 ? -12.394 15.654 7.583 1.00 95.81 170 PRO A N 1
ATOM 1390 C CA . PRO A 1 170 ? -12.168 14.623 6.577 1.00 95.81 170 PRO A CA 1
ATOM 1391 C C . PRO A 1 170 ? -13.475 14.043 6.008 1.00 95.81 170 PRO A C 1
ATOM 1393 O O . PRO A 1 170 ? -13.458 13.449 4.928 1.00 95.81 170 PRO A O 1
ATOM 1396 N N . HIS A 1 171 ? -14.609 14.191 6.701 1.00 96.12 171 HIS A N 1
ATOM 1397 C CA . HIS A 1 171 ? -15.909 13.732 6.216 1.00 96.12 171 HIS A CA 1
ATOM 1398 C C . HIS A 1 171 ? -16.494 14.693 5.187 1.00 96.12 171 HIS A C 1
ATOM 1400 O O . HIS A 1 171 ? -16.973 14.231 4.152 1.00 96.12 171 HIS A O 1
ATOM 1406 N N . ASP A 1 172 ? -16.406 16.001 5.432 1.00 97.56 172 ASP A N 1
ATOM 1407 C CA . ASP A 1 172 ? -16.755 17.021 4.436 1.00 97.56 172 ASP A CA 1
ATOM 1408 C C . ASP A 1 172 ? -15.867 16.901 3.189 1.00 97.56 172 ASP A C 1
ATOM 1410 O O . ASP A 1 172 ? -16.379 16.868 2.069 1.00 97.56 172 ASP A O 1
ATOM 1414 N N . PHE A 1 173 ? -14.551 16.721 3.370 1.00 98.38 173 PHE A N 1
ATOM 1415 C CA . PHE A 1 173 ? -13.628 16.433 2.266 1.00 98.38 173 PHE A CA 1
ATOM 1416 C C . PHE A 1 173 ? -14.093 15.226 1.437 1.00 98.38 173 PHE A C 1
ATOM 1418 O O . PHE A 1 173 ? -14.273 15.334 0.222 1.00 98.38 173 PHE A O 1
ATOM 1425 N N . ALA A 1 174 ? -14.330 14.084 2.091 1.00 97.88 174 ALA A N 1
ATOM 1426 C CA . ALA A 1 174 ? -14.764 12.862 1.421 1.00 97.88 174 ALA A CA 1
ATOM 1427 C C . ALA A 1 174 ? -16.093 13.057 0.672 1.00 97.88 174 ALA A C 1
ATOM 1429 O O . ALA A 1 174 ? -16.247 12.589 -0.458 1.00 97.88 174 ALA A O 1
ATOM 1430 N N . PHE A 1 175 ? -17.041 13.780 1.274 1.00 97.62 175 PHE A N 1
ATOM 1431 C CA . PHE A 1 175 ? -18.334 14.072 0.664 1.00 97.62 175 PHE A CA 1
ATOM 1432 C C . PHE A 1 175 ? -18.213 14.975 -0.573 1.00 97.62 175 PHE A C 1
ATOM 1434 O O . PHE A 1 175 ? -18.839 14.690 -1.595 1.00 97.62 175 PHE A O 1
ATOM 1441 N N . LYS A 1 176 ? -17.370 16.015 -0.533 1.00 97.81 176 LYS A N 1
ATOM 1442 C CA . LYS A 1 176 ? -17.082 16.881 -1.691 1.00 97.81 176 LYS A CA 1
ATOM 1443 C C . LYS A 1 176 ? -16.502 16.100 -2.863 1.00 97.81 176 LYS A C 1
ATOM 1445 O O . LYS A 1 176 ? -16.985 16.227 -3.989 1.00 97.81 176 LYS A O 1
ATOM 1450 N N . VAL A 1 177 ? -15.523 15.234 -2.601 1.00 97.56 177 VAL A N 1
ATOM 1451 C CA . VAL A 1 177 ? -14.927 14.405 -3.658 1.00 97.56 177 VAL A CA 1
ATOM 1452 C C . VAL A 1 177 ? -15.944 13.409 -4.216 1.00 97.56 177 VAL A C 1
ATOM 1454 O O . VAL A 1 177 ? -16.022 13.228 -5.429 1.00 97.56 177 VAL A O 1
ATOM 1457 N N . TRP A 1 178 ? -16.795 12.822 -3.368 1.00 93.56 178 TRP A N 1
ATOM 1458 C CA . TRP A 1 178 ? -17.893 11.970 -3.832 1.00 93.56 178 TRP A CA 1
ATOM 1459 C C . TRP A 1 178 ? -18.866 12.732 -4.750 1.00 93.56 178 TRP A C 1
ATOM 1461 O O . TRP A 1 178 ? -19.327 12.196 -5.757 1.00 93.56 178 TRP A O 1
ATOM 1471 N N . LYS A 1 179 ? -19.123 14.016 -4.491 1.00 96.38 179 LYS A N 1
ATOM 1472 C CA . LYS A 1 179 ? -19.913 14.880 -5.387 1.00 96.38 179 LYS A CA 1
ATOM 1473 C C . LYS A 1 179 ? -19.216 15.232 -6.710 1.00 96.38 179 LYS A C 1
ATOM 1475 O O . LYS A 1 179 ? -19.824 15.907 -7.537 1.00 96.38 179 LYS A O 1
ATOM 1480 N N . GLY A 1 180 ? -17.988 14.763 -6.933 1.00 95.25 180 GLY A N 1
ATOM 1481 C CA . GLY A 1 180 ? -17.210 15.014 -8.144 1.00 95.25 180 GLY A CA 1
ATOM 1482 C C . GLY A 1 180 ? -16.350 16.274 -8.076 1.00 95.25 180 GLY A C 1
ATOM 1483 O O . GLY A 1 180 ? -15.796 16.681 -9.098 1.00 95.25 180 GLY A O 1
ATOM 1484 N N . GLU A 1 181 ? -16.218 16.901 -6.902 1.00 97.56 181 GLU A N 1
ATOM 1485 C CA . GLU A 1 181 ? -15.283 18.008 -6.740 1.00 97.56 181 GLU A CA 1
ATOM 1486 C C . GLU A 1 181 ? -13.840 17.507 -6.887 1.00 97.56 181 GLU A C 1
ATOM 1488 O O . GLU A 1 181 ? -13.447 16.468 -6.348 1.00 97.56 181 GLU A O 1
ATOM 1493 N N . GLN A 1 182 ? -13.027 18.251 -7.636 1.00 96.56 182 GLN A N 1
ATOM 1494 C CA . GLN A 1 182 ? -11.627 17.902 -7.824 1.00 96.56 182 GLN A CA 1
ATOM 1495 C C . GLN A 1 182 ? -10.861 18.132 -6.522 1.00 96.56 182 GLN A C 1
ATOM 1497 O O . GLN A 1 182 ? -10.888 19.227 -5.972 1.00 96.56 182 GLN A O 1
ATOM 1502 N N . VAL A 1 183 ? -10.068 17.153 -6.078 1.00 97.25 183 VAL A N 1
ATOM 1503 C CA . VAL A 1 183 ? -9.222 17.314 -4.877 1.00 97.25 183 VAL A CA 1
ATOM 1504 C C . VAL A 1 183 ? -8.384 18.596 -4.952 1.00 97.25 183 VAL A C 1
ATOM 1506 O O . VAL A 1 183 ? -8.280 19.325 -3.975 1.00 97.25 183 VAL A O 1
ATOM 1509 N N . THR A 1 184 ? -7.887 18.958 -6.136 1.00 97.50 184 THR A N 1
ATOM 1510 C CA . THR A 1 184 ? -7.070 20.158 -6.360 1.00 97.50 184 THR A CA 1
ATOM 1511 C C . THR A 1 184 ? -7.796 21.505 -6.217 1.00 97.50 184 THR A C 1
ATOM 1513 O O . THR A 1 184 ? -7.132 22.546 -6.311 1.00 97.50 184 THR A O 1
ATOM 1516 N N . SER A 1 185 ? -9.127 21.527 -6.068 1.00 97.38 185 SER A N 1
ATOM 1517 C CA . SER A 1 185 ? -9.905 22.733 -5.728 1.00 97.38 185 SER A CA 1
ATOM 1518 C C . SER A 1 185 ? -10.226 22.837 -4.237 1.00 97.38 185 SER A C 1
ATOM 1520 O O . SER A 1 185 ? -10.580 23.920 -3.773 1.00 97.38 185 SER A O 1
ATOM 1522 N N . ILE A 1 186 ? -10.052 21.753 -3.480 1.00 98.06 186 ILE A N 1
ATOM 1523 C CA . ILE A 1 186 ? -10.331 21.716 -2.047 1.00 98.06 186 ILE A CA 1
ATOM 1524 C C . ILE A 1 186 ? -9.132 22.288 -1.278 1.00 98.06 186 ILE A C 1
ATOM 1526 O O . ILE A 1 186 ? -7.975 22.131 -1.681 1.00 98.06 186 ILE A O 1
ATOM 1530 N N . LYS A 1 187 ? -9.415 22.987 -0.175 1.00 98.06 187 LYS A N 1
ATOM 1531 C CA . LYS A 1 187 ? -8.405 23.551 0.726 1.00 98.06 187 LYS A CA 1
ATOM 1532 C C . LYS A 1 187 ? -8.153 22.638 1.926 1.00 98.06 187 LYS A C 1
ATOM 1534 O O . LYS A 1 187 ? -9.073 21.990 2.424 1.00 98.06 187 LYS A O 1
ATOM 1539 N N . ASP A 1 188 ? -6.914 22.621 2.397 1.00 98.06 188 ASP A N 1
ATOM 1540 C CA . ASP A 1 188 ? -6.551 22.037 3.684 1.00 98.06 188 ASP A CA 1
ATOM 1541 C C . ASP A 1 188 ? -6.984 22.929 4.863 1.00 98.06 188 ASP A C 1
ATOM 1543 O O . ASP A 1 188 ? -7.605 23.983 4.685 1.00 98.06 188 ASP A O 1
ATOM 1547 N N . ARG A 1 189 ? -6.646 22.505 6.087 1.00 97.88 189 ARG A N 1
ATOM 1548 C CA . ARG A 1 189 ? -6.938 23.255 7.321 1.00 97.88 189 ARG A CA 1
ATOM 1549 C C . ARG A 1 189 ? -6.292 24.646 7.389 1.00 97.88 189 ARG A C 1
ATOM 1551 O O . ARG A 1 189 ? -6.815 25.504 8.093 1.00 97.88 189 ARG A O 1
ATOM 1558 N N . ASP A 1 190 ? -5.204 24.867 6.653 1.00 97.25 190 ASP A N 1
ATOM 1559 C CA . ASP A 1 190 ? -4.451 26.126 6.615 1.00 97.25 190 ASP A CA 1
ATOM 1560 C C . ASP A 1 190 ? -4.885 27.017 5.434 1.00 97.25 190 ASP A C 1
ATOM 1562 O O . ASP A 1 190 ? -4.294 28.064 5.165 1.00 97.25 190 ASP A O 1
ATOM 1566 N N . GLY A 1 191 ? -5.925 26.610 4.697 1.00 96.94 191 GLY A N 1
ATOM 1567 C CA . GLY A 1 191 ? -6.465 27.347 3.560 1.00 96.94 191 GLY A CA 1
ATOM 1568 C C . GLY A 1 191 ? -5.687 27.173 2.250 1.00 96.94 191 GLY A C 1
ATOM 1569 O O . GLY A 1 191 ? -5.994 27.872 1.276 1.00 96.94 191 GLY A O 1
ATOM 1570 N N . LYS A 1 192 ? -4.717 26.252 2.182 1.00 98.00 192 LYS A N 1
ATOM 1571 C CA . LYS A 1 192 ? -3.939 25.945 0.971 1.00 98.00 192 LYS A CA 1
ATOM 1572 C C . LYS A 1 192 ? -4.665 24.934 0.096 1.00 98.00 192 LYS A C 1
ATOM 1574 O O . LYS A 1 192 ? -5.211 23.953 0.585 1.00 98.00 192 LYS A O 1
ATOM 1579 N N . LEU A 1 193 ? -4.652 25.151 -1.219 1.00 98.19 193 LEU A N 1
ATOM 1580 C CA . LEU A 1 193 ? -5.240 24.207 -2.173 1.00 98.19 193 LEU A CA 1
ATOM 1581 C C . LEU A 1 193 ? -4.450 22.894 -2.205 1.00 98.19 193 LEU A C 1
ATOM 1583 O O . LEU A 1 193 ? -3.223 22.913 -2.298 1.00 98.19 193 LEU A O 1
ATOM 1587 N N . LEU A 1 194 ? -5.159 21.765 -2.241 1.00 98.25 194 LEU A N 1
ATOM 1588 C CA . LEU A 1 194 ? -4.603 20.407 -2.304 1.00 98.25 194 LEU A CA 1
ATOM 1589 C C . LEU A 1 194 ? -4.104 20.053 -3.717 1.00 98.25 194 LEU A C 1
ATOM 1591 O O . LEU A 1 194 ? -4.491 19.050 -4.319 1.00 98.25 194 LEU A O 1
ATOM 1595 N N . LYS A 1 195 ? -3.261 20.924 -4.282 1.00 98.12 195 LYS A N 1
ATOM 1596 C CA . LYS A 1 195 ? -2.588 20.714 -5.568 1.00 98.12 195 LYS A CA 1
ATOM 1597 C C . LYS A 1 195 ? -1.632 19.528 -5.486 1.00 98.12 195 LYS A C 1
ATOM 1599 O O . LYS A 1 195 ? -1.082 19.243 -4.430 1.00 98.12 195 LYS A O 1
ATOM 1604 N N . ASP A 1 196 ? -1.365 18.898 -6.622 1.00 95.88 196 ASP A N 1
ATOM 1605 C CA . ASP A 1 196 ? -0.554 17.674 -6.672 1.00 95.88 196 ASP A CA 1
ATOM 1606 C C . ASP A 1 196 ? 0.870 17.897 -6.160 1.00 95.88 196 ASP A C 1
ATOM 1608 O O . ASP A 1 196 ? 1.376 17.092 -5.384 1.00 95.88 196 ASP A O 1
ATOM 1612 N N . TRP A 1 197 ? 1.480 19.041 -6.491 1.00 96.31 197 TRP A N 1
ATOM 1613 C CA . TRP A 1 197 ? 2.785 19.427 -5.947 1.00 96.31 197 TRP A CA 1
ATOM 1614 C C . TRP A 1 197 ? 2.754 19.612 -4.423 1.00 96.31 197 TRP A C 1
ATOM 1616 O O . TRP A 1 197 ? 3.722 19.267 -3.749 1.00 96.31 197 TRP A O 1
ATOM 1626 N N . TYR A 1 198 ? 1.643 20.122 -3.879 1.00 98.19 198 TYR A N 1
ATOM 1627 C CA . TYR A 1 198 ? 1.478 20.349 -2.446 1.00 98.19 198 TYR A CA 1
ATOM 1628 C C . TYR A 1 198 ? 1.265 19.027 -1.711 1.00 98.19 198 TYR A C 1
ATOM 1630 O O . TYR A 1 198 ? 1.914 18.769 -0.702 1.00 98.19 198 TYR A O 1
ATOM 1638 N N . LEU A 1 199 ? 0.428 18.145 -2.264 1.00 98.19 199 LEU A N 1
ATOM 1639 C CA . LEU A 1 199 ? 0.261 16.789 -1.753 1.00 98.19 199 LEU A CA 1
ATOM 1640 C C . LEU A 1 199 ? 1.587 16.029 -1.790 1.00 98.19 199 LEU A C 1
ATOM 1642 O O . LEU A 1 199 ? 1.933 15.426 -0.781 1.00 98.19 199 LEU A O 1
ATOM 1646 N N . LYS A 1 200 ? 2.347 16.114 -2.898 1.00 97.75 200 LYS A N 1
ATOM 1647 C CA . LYS A 1 200 ? 3.684 15.512 -3.027 1.00 97.75 200 LYS A CA 1
ATOM 1648 C C . LYS A 1 200 ? 4.576 15.995 -1.892 1.00 97.75 200 LYS A C 1
ATOM 1650 O O . LYS A 1 200 ? 5.138 15.177 -1.181 1.00 97.75 200 LYS A O 1
ATOM 1655 N N . GLN A 1 201 ? 4.662 17.312 -1.701 1.00 98.06 201 GLN A N 1
ATOM 1656 C CA . GLN A 1 201 ? 5.456 17.899 -0.627 1.00 98.06 201 GLN A CA 1
ATOM 1657 C C . GLN A 1 201 ? 5.061 17.322 0.742 1.00 98.06 201 GLN A C 1
ATOM 1659 O O . GLN A 1 201 ? 5.929 16.868 1.480 1.00 98.06 201 GLN A O 1
ATOM 1664 N N . LYS A 1 202 ? 3.761 17.279 1.060 1.00 98.19 202 LYS A N 1
ATOM 1665 C CA . LYS A 1 202 ? 3.269 16.783 2.353 1.00 98.19 202 LYS A CA 1
ATOM 1666 C C . LYS A 1 202 ? 3.543 15.308 2.596 1.00 98.19 202 LYS A C 1
ATOM 1668 O O . LYS A 1 202 ? 3.970 14.953 3.690 1.00 98.19 202 LYS A O 1
ATOM 1673 N N . VAL A 1 203 ? 3.366 14.454 1.594 1.00 97.75 203 VAL A N 1
ATOM 1674 C CA . VAL A 1 203 ? 3.699 13.035 1.765 1.00 97.75 203 VAL A CA 1
ATOM 1675 C C . VAL A 1 203 ? 5.212 12.794 1.783 1.00 97.75 203 VAL A C 1
ATOM 1677 O O . VAL A 1 203 ? 5.656 11.902 2.497 1.00 97.75 203 VAL A O 1
ATOM 1680 N N . SER A 1 204 ? 6.014 13.604 1.084 1.00 97.88 204 SER A N 1
ATOM 1681 C CA . SER A 1 204 ? 7.481 13.522 1.120 1.00 97.88 204 SER A CA 1
ATOM 1682 C C . SER A 1 204 ? 8.076 13.972 2.456 1.00 97.88 204 SER A C 1
ATOM 1684 O O . SER A 1 204 ? 9.094 13.428 2.873 1.00 97.88 204 SER A O 1
ATOM 1686 N N . GLU A 1 205 ? 7.434 14.915 3.158 1.00 97.38 205 GLU A N 1
ATOM 1687 C CA . GLU A 1 205 ? 7.793 15.282 4.539 1.00 97.38 205 GLU A CA 1
ATOM 1688 C C . GLU A 1 205 ? 7.685 14.067 5.489 1.00 97.38 205 GLU A C 1
ATOM 1690 O O . GLU A 1 205 ? 8.465 13.951 6.432 1.00 97.38 205 GLU A O 1
ATOM 1695 N N . LEU A 1 206 ? 6.755 13.140 5.223 1.00 95.44 206 LEU A N 1
ATOM 1696 C CA . LEU A 1 206 ? 6.553 11.910 6.003 1.00 95.44 206 LEU A CA 1
ATOM 1697 C C . LEU A 1 206 ? 7.394 10.732 5.492 1.00 95.44 206 LEU A C 1
ATOM 1699 O O . LEU A 1 206 ? 7.863 9.902 6.270 1.00 95.44 206 LEU A O 1
ATOM 1703 N N . HIS A 1 207 ? 7.572 10.655 4.177 1.00 96.00 207 HIS A N 1
ATOM 1704 C CA . HIS A 1 207 ? 8.208 9.549 3.476 1.00 96.00 207 HIS A CA 1
ATOM 1705 C C . HIS A 1 207 ? 9.138 10.104 2.385 1.00 96.00 207 HIS A C 1
ATOM 1707 O O . HIS A 1 207 ? 8.730 10.211 1.226 1.00 96.00 207 HIS A O 1
ATOM 1713 N N . PRO A 1 208 ? 10.401 10.444 2.712 1.00 96.19 208 PRO A N 1
ATOM 1714 C CA . PRO A 1 208 ? 11.302 11.144 1.787 1.00 96.19 208 PRO A CA 1
ATOM 1715 C C . PRO A 1 208 ? 11.504 10.452 0.430 1.00 96.19 208 PRO A C 1
ATOM 1717 O O . PRO A 1 208 ? 11.700 11.115 -0.587 1.00 96.19 208 PRO A O 1
ATOM 1720 N N . TRP A 1 209 ? 11.395 9.119 0.386 1.00 95.50 209 TRP A N 1
ATOM 1721 C CA . TRP A 1 209 ? 11.500 8.328 -0.843 1.00 95.50 209 TRP A CA 1
ATOM 1722 C C . TRP A 1 209 ? 10.421 8.663 -1.887 1.00 95.50 209 TRP A C 1
ATOM 1724 O O . TRP A 1 209 ? 10.647 8.462 -3.083 1.00 95.50 209 TRP A O 1
ATOM 1734 N N . ILE A 1 210 ? 9.269 9.204 -1.467 1.00 97.00 210 ILE A N 1
ATOM 1735 C CA . ILE A 1 210 ? 8.150 9.513 -2.364 1.00 97.00 210 ILE A CA 1
ATOM 1736 C C . ILE A 1 210 ? 8.534 10.559 -3.402 1.00 97.00 210 ILE A C 1
ATOM 1738 O O . ILE A 1 210 ? 8.075 10.465 -4.536 1.00 97.00 210 ILE A O 1
ATOM 1742 N N . GLU A 1 211 ? 9.375 11.538 -3.065 1.00 95.94 211 GLU A N 1
ATOM 1743 C CA . GLU A 1 211 ? 9.768 12.549 -4.046 1.00 95.94 211 GLU A CA 1
ATOM 1744 C C . GLU A 1 211 ? 10.488 11.918 -5.241 1.00 95.94 211 GLU A C 1
ATOM 1746 O O . GLU A 1 211 ? 10.147 12.210 -6.391 1.00 95.94 211 GLU A O 1
ATOM 1751 N N . ASN A 1 212 ? 11.426 11.010 -4.969 1.00 95.31 212 ASN A N 1
ATOM 1752 C CA . ASN A 1 212 ? 12.152 10.306 -6.015 1.00 95.31 212 ASN A CA 1
ATOM 1753 C C . ASN A 1 212 ? 11.202 9.440 -6.851 1.00 95.31 212 ASN A C 1
ATOM 1755 O O . ASN A 1 212 ? 11.130 9.603 -8.066 1.00 95.31 212 ASN A O 1
ATOM 1759 N N . VAL A 1 213 ? 10.388 8.598 -6.201 1.00 95.56 213 VAL A N 1
ATOM 1760 C CA . VAL A 1 213 ? 9.404 7.756 -6.904 1.00 95.56 213 VAL A CA 1
ATOM 1761 C C . VAL A 1 213 ? 8.447 8.614 -7.727 1.00 95.56 213 VAL A C 1
ATOM 1763 O O . VAL A 1 213 ? 8.136 8.269 -8.865 1.00 95.56 213 VAL A O 1
ATOM 1766 N N . TYR A 1 214 ? 8.013 9.764 -7.207 1.00 96.06 214 TYR A N 1
ATOM 1767 C CA . TYR A 1 214 ? 7.129 10.673 -7.922 1.00 96.06 214 TYR A CA 1
ATOM 1768 C C . TYR A 1 214 ? 7.763 11.161 -9.220 1.00 96.06 214 TYR A C 1
ATOM 1770 O O . TYR A 1 214 ? 7.146 11.051 -10.282 1.00 96.06 214 TYR A O 1
ATOM 1778 N N . ASN A 1 215 ? 8.971 11.712 -9.130 1.00 92.88 215 ASN A N 1
ATOM 1779 C CA . ASN A 1 215 ? 9.659 12.316 -10.265 1.00 92.88 215 ASN A CA 1
ATOM 1780 C C . ASN A 1 215 ? 10.022 11.250 -11.309 1.00 92.88 215 ASN A C 1
ATOM 1782 O O . ASN A 1 215 ? 9.748 11.427 -12.497 1.00 92.88 215 ASN A O 1
ATOM 1786 N N . GLU A 1 216 ? 10.538 10.106 -10.857 1.00 91.81 216 GLU A N 1
ATOM 1787 C CA . GLU A 1 216 ? 10.943 9.010 -11.731 1.00 91.81 216 GLU A CA 1
ATOM 1788 C C . GLU A 1 216 ? 9.752 8.397 -12.475 1.00 91.81 216 GLU A C 1
ATOM 1790 O O . GLU A 1 216 ? 9.821 8.202 -13.692 1.00 91.81 216 GLU A O 1
ATOM 1795 N N . THR A 1 217 ? 8.641 8.141 -11.777 1.00 92.31 217 THR A N 1
ATOM 1796 C CA . THR A 1 217 ? 7.449 7.512 -12.371 1.00 92.31 217 THR A CA 1
ATOM 1797 C C . THR A 1 217 ? 6.643 8.468 -13.250 1.00 92.31 217 THR A C 1
ATOM 1799 O O . THR A 1 217 ? 6.044 8.038 -14.234 1.00 92.31 217 THR A O 1
ATOM 1802 N N . SER A 1 218 ? 6.686 9.778 -12.980 1.00 89.50 218 SER A N 1
ATOM 1803 C CA . SER A 1 218 ? 6.049 10.791 -13.840 1.00 89.50 218 SER A CA 1
ATOM 1804 C C . SER A 1 218 ? 6.645 10.809 -15.252 1.00 89.50 218 SER A C 1
ATOM 1806 O O . SER A 1 218 ? 5.924 11.022 -16.226 1.00 89.50 218 SER A O 1
ATOM 1808 N N . GLY A 1 219 ? 7.942 10.506 -15.382 1.00 86.38 219 GLY A N 1
ATOM 1809 C CA . GLY A 1 219 ? 8.614 10.367 -16.675 1.00 86.38 219 GLY A CA 1
ATOM 1810 C C . GLY A 1 219 ? 8.117 9.194 -17.527 1.00 86.38 219 GLY A C 1
ATOM 1811 O O . GLY A 1 219 ? 8.432 9.150 -18.713 1.00 86.38 219 GLY A O 1
ATOM 1812 N N . PHE A 1 220 ? 7.347 8.264 -16.957 1.00 86.69 220 PHE A N 1
ATOM 1813 C CA . PHE A 1 220 ? 6.699 7.178 -17.693 1.00 86.69 220 PHE A CA 1
ATOM 1814 C C . PHE A 1 220 ? 5.245 7.490 -18.064 1.00 86.69 220 PHE A C 1
ATOM 1816 O O . PHE A 1 220 ? 4.673 6.767 -18.854 1.00 86.69 220 PHE A O 1
ATOM 1823 N N . ILE A 1 221 ? 4.634 8.566 -17.555 1.00 88.25 221 ILE A N 1
ATOM 1824 C CA . ILE A 1 221 ? 3.259 8.936 -17.943 1.00 88.25 221 ILE A CA 1
ATOM 1825 C C . ILE A 1 221 ? 3.218 9.642 -19.294 1.00 88.25 221 ILE A C 1
ATOM 1827 O O . ILE A 1 221 ? 2.319 9.417 -20.103 1.00 88.25 221 ILE A O 1
ATOM 1831 N N . HIS A 1 222 ? 4.184 10.525 -19.533 1.00 86.38 222 HIS A N 1
ATOM 1832 C CA . HIS A 1 222 ? 4.338 11.221 -20.801 1.00 86.38 222 HIS A CA 1
ATOM 1833 C C . HIS A 1 222 ? 5.512 10.625 -21.564 1.00 86.38 222 HIS A C 1
ATOM 1835 O O . HIS A 1 222 ? 6.536 10.297 -20.963 1.00 86.38 222 HIS A O 1
ATOM 1841 N N 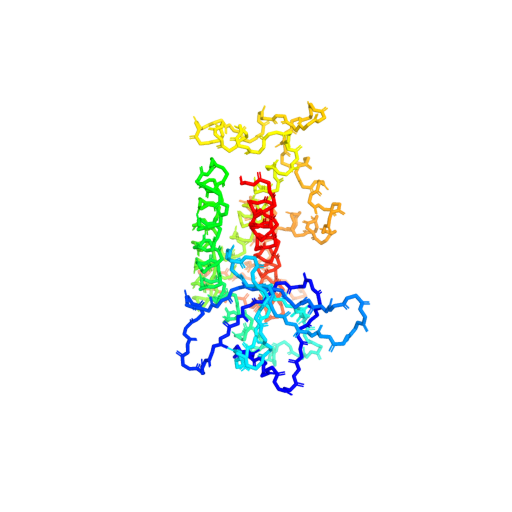. PHE A 1 223 ? 5.381 10.518 -22.888 1.00 85.44 223 PHE A N 1
ATOM 1842 C CA . PHE A 1 223 ? 6.474 10.040 -23.728 1.00 85.44 223 PHE A CA 1
ATOM 1843 C C . PHE A 1 223 ? 7.744 10.864 -23.470 1.00 85.44 223 PHE A C 1
ATOM 1845 O O . PHE A 1 223 ? 7.718 12.094 -23.451 1.00 85.44 223 PHE A O 1
ATOM 1852 N N . SER A 1 224 ? 8.852 10.169 -23.237 1.00 86.06 224 SER A N 1
ATOM 1853 C CA . SER A 1 224 ? 10.093 10.735 -22.706 1.00 86.06 224 SER A CA 1
ATOM 1854 C C . SER A 1 224 ? 11.301 9.921 -23.167 1.00 86.06 224 SER A C 1
ATOM 1856 O O . SER A 1 224 ? 11.160 8.835 -23.735 1.00 86.06 224 SER A O 1
ATOM 1858 N N . ASN A 1 225 ? 12.505 10.402 -22.857 1.00 82.81 225 ASN A N 1
ATOM 1859 C CA . ASN A 1 225 ? 13.751 9.668 -23.088 1.00 82.81 225 ASN A CA 1
ATOM 1860 C C . ASN A 1 225 ? 13.759 8.266 -22.450 1.00 82.81 225 ASN A C 1
ATOM 1862 O O . ASN A 1 225 ? 14.402 7.371 -22.991 1.00 82.81 225 ASN A O 1
ATOM 1866 N N . LYS A 1 226 ? 13.010 8.039 -21.363 1.00 82.94 226 LYS A N 1
ATOM 1867 C CA . LYS A 1 226 ? 12.893 6.717 -20.726 1.00 82.94 226 LYS A CA 1
ATOM 1868 C C . LYS A 1 226 ? 12.259 5.669 -21.640 1.00 82.94 226 LYS A C 1
ATOM 1870 O O . LYS A 1 226 ? 12.660 4.511 -21.626 1.00 82.94 226 LYS A O 1
ATOM 1875 N N . HIS A 1 227 ? 11.315 6.087 -22.480 1.00 85.25 227 HIS A N 1
ATOM 1876 C CA . HIS A 1 227 ? 10.672 5.213 -23.460 1.00 85.25 227 HIS A CA 1
ATOM 1877 C C . HIS A 1 227 ? 11.641 4.834 -24.582 1.00 85.25 227 HIS A C 1
ATOM 1879 O O . HIS A 1 227 ? 11.673 3.686 -25.018 1.00 85.25 227 HIS A O 1
ATOM 1885 N N . ILE A 1 228 ? 12.467 5.792 -25.014 1.00 84.38 228 ILE A N 1
ATOM 1886 C CA . ILE A 1 228 ? 13.504 5.563 -26.025 1.00 84.38 228 ILE A CA 1
ATOM 1887 C C . ILE A 1 228 ? 14.576 4.619 -25.470 1.00 84.38 228 ILE A C 1
ATOM 1889 O O . ILE A 1 228 ? 14.929 3.659 -26.144 1.00 84.38 228 ILE A O 1
ATOM 1893 N N . ALA A 1 229 ? 15.036 4.836 -24.234 1.00 79.56 229 ALA A N 1
ATOM 1894 C CA . ALA A 1 229 ? 16.044 3.998 -23.580 1.00 79.56 229 ALA A CA 1
ATOM 1895 C C . ALA A 1 229 ? 15.590 2.538 -23.392 1.00 79.56 229 ALA A C 1
ATOM 1897 O O . ALA A 1 229 ? 16.403 1.628 -23.499 1.00 79.56 229 ALA A O 1
ATOM 1898 N N . GLY A 1 230 ? 14.292 2.294 -23.171 1.00 77.19 230 GLY A N 1
ATOM 1899 C CA . GLY A 1 230 ? 13.745 0.933 -23.113 1.00 77.19 230 GLY A CA 1
ATOM 1900 C C . GLY A 1 230 ? 13.712 0.212 -24.469 1.00 77.19 230 GLY A C 1
ATOM 1901 O O . GLY A 1 230 ? 13.759 -1.016 -24.518 1.00 77.19 230 GLY A O 1
ATOM 1902 N N . ALA A 1 231 ? 13.647 0.958 -25.576 1.00 83.94 231 ALA A N 1
ATOM 1903 C CA . ALA A 1 231 ? 13.586 0.402 -26.928 1.00 83.94 231 ALA A CA 1
ATOM 1904 C C . ALA A 1 231 ? 14.953 0.365 -27.630 1.00 83.94 231 ALA A C 1
ATOM 1906 O O . ALA A 1 231 ? 15.173 -0.493 -28.483 1.00 83.94 231 ALA A O 1
ATOM 1907 N N . VAL A 1 232 ? 15.869 1.276 -27.296 1.00 84.38 232 VAL A N 1
ATOM 1908 C CA . VAL A 1 232 ? 17.136 1.495 -28.003 1.00 84.38 232 VAL A CA 1
ATOM 1909 C C . VAL A 1 232 ? 18.313 1.289 -27.054 1.00 84.38 232 VAL A C 1
ATOM 1911 O O . VAL A 1 232 ? 18.449 1.993 -26.060 1.00 84.38 232 VAL A O 1
ATOM 1914 N N . ASN A 1 233 ? 19.201 0.355 -27.399 1.00 79.38 233 ASN A N 1
ATOM 1915 C CA . ASN A 1 233 ? 20.433 0.074 -26.667 1.00 79.38 233 ASN A CA 1
ATOM 1916 C C . ASN A 1 233 ? 21.657 0.508 -27.476 1.00 79.38 233 ASN A C 1
ATOM 1918 O O . ASN A 1 233 ? 21.822 0.106 -28.632 1.00 79.38 233 ASN A O 1
ATOM 1922 N N . THR A 1 234 ? 22.551 1.257 -26.833 1.00 78.81 234 THR A N 1
ATOM 1923 C CA . THR A 1 234 ? 23.842 1.678 -27.389 1.00 78.81 234 THR A CA 1
ATOM 1924 C C . THR A 1 234 ? 24.976 0.950 -26.668 1.00 78.81 234 THR A C 1
ATOM 1926 O O . THR A 1 234 ? 25.163 1.138 -25.466 1.00 78.81 234 THR A O 1
ATOM 1929 N N . LYS A 1 235 ? 25.744 0.119 -27.382 1.00 77.12 235 LYS A N 1
ATOM 1930 C CA . LYS A 1 235 ? 26.966 -0.522 -26.862 1.00 77.12 235 LYS A CA 1
ATOM 1931 C C . LYS A 1 235 ? 28.145 -0.162 -27.767 1.00 77.12 235 LYS A C 1
ATOM 1933 O O . LYS A 1 235 ? 28.286 -0.726 -28.851 1.00 77.12 235 LYS A O 1
ATOM 1938 N N . GLY A 1 236 ? 28.988 0.770 -27.317 1.00 79.56 236 GLY A N 1
ATOM 1939 C CA . GLY A 1 236 ? 30.069 1.327 -28.138 1.00 79.56 236 GLY A CA 1
ATOM 1940 C C . GLY A 1 236 ? 29.508 2.074 -29.350 1.00 79.56 236 GLY A C 1
ATOM 1941 O O . GLY A 1 236 ? 28.629 2.917 -29.195 1.00 79.56 236 GLY A O 1
ATOM 1942 N N . GLU A 1 237 ? 29.980 1.732 -30.548 1.00 81.69 237 GLU A N 1
ATOM 1943 C CA . GLU A 1 237 ? 29.505 2.313 -31.817 1.00 81.69 237 GLU A CA 1
ATOM 1944 C C . GLU A 1 237 ? 28.232 1.640 -32.366 1.00 81.69 237 GLU A C 1
ATOM 1946 O O . GLU A 1 237 ? 27.628 2.132 -33.318 1.00 81.69 237 GLU A O 1
ATOM 1951 N N . ASN A 1 238 ? 27.788 0.529 -31.767 1.00 82.19 238 ASN A N 1
ATOM 1952 C CA . ASN A 1 238 ? 26.624 -0.213 -32.240 1.00 82.19 238 ASN A CA 1
ATOM 1953 C C . ASN A 1 238 ? 25.333 0.272 -31.566 1.00 82.19 238 ASN A C 1
ATOM 1955 O O . ASN A 1 238 ? 25.220 0.294 -30.335 1.00 82.19 238 ASN A O 1
ATOM 1959 N N . ILE A 1 239 ? 24.331 0.582 -32.393 1.00 86.38 239 ILE A N 1
ATOM 1960 C CA . ILE A 1 239 ? 22.966 0.910 -31.973 1.00 86.38 239 ILE A CA 1
ATOM 1961 C C . ILE A 1 239 ? 22.057 -0.263 -32.334 1.00 86.38 239 ILE A C 1
ATOM 1963 O O . ILE A 1 239 ? 22.030 -0.713 -33.478 1.00 86.38 239 ILE A O 1
ATOM 1967 N N . SER A 1 240 ? 21.291 -0.746 -31.361 1.00 83.81 240 SER A N 1
ATOM 1968 C CA . SER A 1 240 ? 20.271 -1.778 -31.564 1.00 83.81 240 SER A CA 1
ATOM 1969 C C . SER A 1 240 ? 18.921 -1.280 -31.064 1.00 83.81 240 SER A C 1
ATOM 1971 O O . SER A 1 240 ? 18.853 -0.606 -30.039 1.00 83.81 240 SER A O 1
ATOM 1973 N N . ALA A 1 241 ? 17.849 -1.607 -31.783 1.00 86.56 241 ALA A N 1
ATOM 1974 C CA . ALA A 1 241 ? 16.485 -1.275 -31.394 1.00 86.56 241 ALA A CA 1
ATOM 1975 C C . ALA A 1 241 ? 15.644 -2.548 -31.284 1.00 86.56 241 ALA A C 1
ATOM 1977 O O . ALA A 1 241 ? 15.764 -3.457 -32.106 1.00 86.56 241 ALA A O 1
ATOM 1978 N N . CYS A 1 242 ? 14.779 -2.604 -30.278 1.00 83.38 242 CYS A N 1
ATOM 1979 C CA . CYS A 1 242 ? 13.798 -3.658 -30.095 1.00 83.38 242 CYS A CA 1
ATOM 1980 C C . CYS A 1 242 ? 12.399 -3.054 -30.159 1.00 83.38 242 CYS A C 1
ATOM 1982 O O . CYS A 1 242 ? 12.067 -2.141 -29.406 1.00 83.38 242 CYS A O 1
ATOM 1984 N N . VAL A 1 243 ? 11.576 -3.588 -31.059 1.00 87.69 243 VAL A N 1
ATOM 1985 C CA . VAL A 1 243 ? 10.157 -3.251 -31.159 1.00 87.69 243 VAL A CA 1
ATOM 1986 C C . VAL A 1 243 ? 9.380 -4.492 -30.762 1.00 87.69 243 VAL A C 1
ATOM 1988 O O . VAL A 1 243 ? 9.272 -5.451 -31.522 1.00 87.69 243 VAL A O 1
ATOM 1991 N N . SER A 1 244 ? 8.892 -4.495 -29.530 1.00 87.00 244 SER A N 1
ATOM 1992 C CA . SER A 1 244 ? 8.216 -5.637 -28.934 1.00 87.00 244 SER A CA 1
ATOM 1993 C C . SER A 1 244 ? 7.254 -5.153 -27.858 1.00 87.00 244 SER A C 1
ATOM 1995 O O . SER A 1 244 ? 7.501 -4.148 -27.198 1.00 87.00 244 SER A O 1
ATOM 1997 N N . LYS A 1 245 ? 6.162 -5.895 -27.667 1.00 86.81 245 LYS A N 1
ATOM 1998 C CA . LYS A 1 245 ? 5.289 -5.742 -26.493 1.00 86.81 245 LYS A CA 1
ATOM 1999 C C . LYS A 1 245 ? 5.857 -6.425 -25.242 1.00 86.81 245 LYS A C 1
ATOM 2001 O O . LYS A 1 245 ? 5.355 -6.192 -24.150 1.00 86.81 245 LYS A O 1
ATOM 2006 N N . ASN A 1 246 ? 6.855 -7.291 -25.432 1.00 89.50 246 ASN A N 1
ATOM 2007 C CA . ASN A 1 246 ? 7.530 -8.024 -24.373 1.00 89.50 246 ASN A CA 1
ATOM 2008 C C . ASN A 1 246 ? 8.860 -7.353 -24.010 1.00 89.50 246 ASN A C 1
ATOM 2010 O O . ASN A 1 246 ? 9.558 -6.857 -24.898 1.00 89.50 246 ASN A O 1
ATOM 2014 N N . ASP A 1 247 ? 9.237 -7.460 -22.741 1.00 84.12 247 ASP A N 1
ATOM 2015 C CA . ASP A 1 247 ? 10.465 -6.932 -22.160 1.00 84.12 247 ASP A CA 1
ATOM 2016 C C . ASP A 1 247 ? 11.709 -7.378 -22.919 1.00 84.12 247 ASP A C 1
ATOM 2018 O O . ASP A 1 247 ? 11.913 -8.573 -23.177 1.00 84.12 247 ASP A O 1
ATOM 2022 N N . ASN A 1 248 ? 12.582 -6.408 -23.174 1.00 79.25 248 ASN A N 1
ATOM 2023 C CA . ASN A 1 248 ? 13.908 -6.605 -23.728 1.00 79.25 248 ASN A CA 1
ATOM 2024 C C . ASN A 1 248 ? 14.955 -6.119 -22.717 1.00 79.25 248 ASN A C 1
ATOM 2026 O O . ASN A 1 248 ? 15.090 -4.918 -22.511 1.00 79.25 248 ASN A O 1
ATOM 2030 N N . ASN A 1 249 ? 15.692 -7.046 -22.099 1.00 79.75 249 ASN A N 1
ATOM 2031 C CA . ASN A 1 249 ? 16.783 -6.759 -21.153 1.00 79.75 249 ASN A CA 1
ATOM 2032 C C . ASN A 1 249 ? 16.403 -5.924 -19.912 1.00 79.75 249 ASN A C 1
ATOM 2034 O O . ASN A 1 249 ? 17.233 -5.180 -19.400 1.00 79.75 249 ASN A O 1
ATOM 2038 N N . VAL A 1 250 ? 15.172 -6.049 -19.407 1.00 89.31 250 VAL A N 1
ATOM 2039 C CA . VAL A 1 250 ? 14.813 -5.479 -18.097 1.00 89.31 250 VAL A CA 1
ATOM 2040 C C . VAL A 1 250 ? 15.456 -6.320 -16.999 1.00 89.31 250 VAL A C 1
ATOM 2042 O O . VAL A 1 250 ? 15.176 -7.522 -16.916 1.00 89.31 250 VAL A O 1
ATOM 2045 N N . SER A 1 251 ? 16.279 -5.685 -16.164 1.00 93.12 251 SER A N 1
ATOM 2046 C CA . SER A 1 251 ? 16.976 -6.355 -15.065 1.00 93.12 251 SER A CA 1
ATOM 2047 C C . SER A 1 251 ? 16.001 -6.820 -13.979 1.00 93.12 251 SER A C 1
ATOM 2049 O O . SER A 1 251 ? 14.934 -6.232 -13.768 1.00 93.12 251 SER A O 1
ATOM 2051 N N . ASN A 1 252 ? 16.342 -7.895 -13.275 1.00 95.56 252 ASN A N 1
ATOM 2052 C CA . ASN A 1 252 ? 15.568 -8.343 -12.119 1.00 95.56 252 ASN A CA 1
ATOM 2053 C C . ASN A 1 252 ? 15.635 -7.333 -10.969 1.00 95.56 252 ASN A C 1
ATOM 2055 O O . ASN A 1 252 ? 14.648 -7.175 -10.250 1.00 95.56 252 ASN A O 1
ATOM 2059 N N . LYS A 1 253 ? 16.741 -6.594 -10.843 1.00 95.62 253 LYS A N 1
ATOM 2060 C CA . LYS A 1 253 ? 16.864 -5.467 -9.919 1.00 95.62 253 LYS A CA 1
ATOM 2061 C C . LYS A 1 253 ? 15.804 -4.392 -10.170 1.00 95.62 253 LYS A C 1
ATOM 2063 O O . LYS A 1 253 ? 15.098 -4.027 -9.234 1.00 95.62 253 LYS A O 1
ATOM 2068 N N . ASP A 1 254 ? 15.626 -3.949 -11.414 1.00 93.75 254 ASP A N 1
ATOM 2069 C CA . ASP A 1 254 ? 14.625 -2.925 -11.758 1.00 93.75 254 ASP A CA 1
ATOM 2070 C C . ASP A 1 254 ? 13.195 -3.407 -11.449 1.00 93.75 254 ASP A C 1
ATOM 2072 O O . ASP A 1 254 ? 12.369 -2.674 -10.890 1.00 93.75 254 ASP A O 1
ATOM 2076 N N . LYS A 1 255 ? 12.899 -4.679 -11.761 1.00 95.75 255 LYS A N 1
ATOM 2077 C CA . LYS A 1 255 ? 11.613 -5.302 -11.406 1.00 95.75 255 LYS A CA 1
ATOM 2078 C C . LYS A 1 255 ? 11.407 -5.303 -9.895 1.00 95.75 255 LYS A C 1
ATOM 2080 O O . LYS A 1 255 ? 10.326 -4.938 -9.435 1.00 95.75 255 LYS A O 1
ATOM 2085 N N . LEU A 1 256 ? 12.430 -5.688 -9.131 1.00 96.19 256 LEU A N 1
ATOM 2086 C CA . LEU A 1 256 ? 12.372 -5.752 -7.675 1.00 96.19 256 LEU A CA 1
ATOM 2087 C C . LEU A 1 256 ? 12.139 -4.367 -7.059 1.00 96.19 256 LEU A C 1
ATOM 2089 O O . LEU A 1 256 ? 11.226 -4.221 -6.249 1.00 96.19 256 LEU A O 1
ATOM 2093 N N . GLU A 1 257 ? 12.883 -3.344 -7.487 1.00 94.94 257 GLU A N 1
ATOM 2094 C CA . GLU A 1 257 ? 12.707 -1.957 -7.030 1.00 94.94 257 GLU A CA 1
ATOM 2095 C C . GLU A 1 257 ? 11.285 -1.444 -7.302 1.00 94.94 257 GLU A C 1
ATOM 2097 O O . GLU A 1 257 ? 10.660 -0.803 -6.452 1.00 94.94 257 GLU A O 1
ATOM 2102 N N . THR A 1 258 ? 10.725 -1.790 -8.460 1.00 95.69 258 THR A N 1
ATOM 2103 C CA . THR A 1 258 ? 9.367 -1.389 -8.837 1.00 95.69 258 THR A CA 1
ATOM 2104 C C . THR A 1 258 ? 8.299 -2.106 -8.007 1.00 95.69 258 THR A C 1
ATOM 2106 O O . THR A 1 258 ? 7.347 -1.468 -7.546 1.00 95.69 258 THR A O 1
ATOM 2109 N N . ILE A 1 259 ? 8.457 -3.412 -7.756 1.00 97.75 259 ILE A N 1
ATOM 2110 C CA . ILE A 1 259 ? 7.571 -4.157 -6.848 1.00 97.75 259 ILE A CA 1
ATOM 2111 C C . ILE A 1 259 ? 7.649 -3.564 -5.435 1.00 97.75 259 ILE A C 1
ATOM 2113 O O . ILE A 1 259 ? 6.618 -3.352 -4.799 1.00 97.75 259 ILE A O 1
ATOM 2117 N N . MET A 1 260 ? 8.854 -3.239 -4.956 1.00 96.81 260 MET A N 1
ATOM 2118 C CA . MET A 1 260 ? 9.059 -2.595 -3.656 1.00 96.81 260 MET A CA 1
ATOM 2119 C C . MET A 1 260 ? 8.335 -1.250 -3.567 1.00 96.81 260 MET A C 1
ATOM 2121 O O . MET A 1 260 ? 7.682 -0.991 -2.560 1.00 96.81 260 MET A O 1
ATOM 2125 N N . CYS A 1 261 ? 8.360 -0.430 -4.623 1.00 97.06 261 CYS A N 1
ATOM 2126 C CA . CYS A 1 261 ? 7.584 0.813 -4.667 1.00 97.06 261 CYS A CA 1
ATOM 2127 C C . CYS A 1 261 ? 6.079 0.550 -4.512 1.00 97.06 261 CYS A C 1
ATOM 2129 O O . CYS A 1 261 ? 5.416 1.221 -3.722 1.00 97.06 261 CYS A O 1
ATOM 2131 N N . MET A 1 262 ? 5.534 -0.443 -5.225 1.00 98.31 262 MET A N 1
ATOM 2132 C CA . MET A 1 262 ? 4.121 -0.822 -5.099 1.00 98.31 262 MET A CA 1
ATOM 2133 C C . MET A 1 262 ? 3.777 -1.286 -3.678 1.00 98.31 262 MET A C 1
ATOM 2135 O O . MET A 1 262 ? 2.731 -0.905 -3.145 1.00 98.31 262 MET A O 1
ATOM 2139 N N . ILE A 1 263 ? 4.658 -2.067 -3.046 1.00 98.06 263 ILE A N 1
ATOM 2140 C CA . ILE A 1 263 ? 4.502 -2.513 -1.657 1.00 98.06 263 ILE A CA 1
ATOM 2141 C C . ILE A 1 263 ? 4.521 -1.318 -0.697 1.00 98.06 263 ILE A C 1
ATOM 2143 O O . ILE A 1 263 ? 3.596 -1.188 0.098 1.00 98.06 263 ILE A O 1
ATOM 2147 N N . GLU A 1 264 ? 5.505 -0.418 -0.785 1.00 97.56 264 GLU A N 1
ATOM 2148 C CA . GLU A 1 264 ? 5.614 0.728 0.133 1.00 97.56 264 GLU A CA 1
ATOM 2149 C C . GLU A 1 264 ? 4.440 1.700 0.006 1.00 97.56 264 GLU A C 1
ATOM 2151 O O . GLU A 1 264 ? 3.893 2.159 1.007 1.00 97.56 264 GLU A O 1
ATOM 2156 N N . ILE A 1 265 ? 3.965 1.963 -1.215 1.00 98.56 265 ILE A N 1
ATOM 2157 C CA . ILE A 1 265 ? 2.741 2.752 -1.416 1.00 98.56 265 ILE A CA 1
ATOM 2158 C C . ILE A 1 265 ? 1.550 2.069 -0.725 1.00 98.56 265 ILE A C 1
ATOM 2160 O O . ILE A 1 265 ? 0.726 2.726 -0.084 1.00 98.56 265 ILE A O 1
ATOM 2164 N N . THR A 1 266 ? 1.463 0.741 -0.821 1.00 98.50 266 THR A N 1
ATOM 2165 C CA . THR A 1 266 ? 0.385 -0.030 -0.193 1.00 98.50 266 THR A CA 1
ATOM 2166 C C . THR A 1 266 ? 0.503 -0.052 1.332 1.00 98.50 266 THR A C 1
ATOM 2168 O O . THR A 1 266 ? -0.521 0.054 2.010 1.00 98.50 266 THR A O 1
ATOM 2171 N N . ASN A 1 267 ? 1.722 -0.097 1.879 1.00 97.81 267 ASN A N 1
ATOM 2172 C CA . ASN A 1 267 ? 1.990 0.079 3.307 1.00 97.81 267 ASN A CA 1
ATOM 2173 C C . ASN A 1 267 ? 1.441 1.420 3.802 1.00 97.81 267 ASN A C 1
ATOM 2175 O O . ASN A 1 267 ? 0.655 1.448 4.749 1.00 97.81 267 ASN A O 1
ATOM 2179 N N . CYS A 1 268 ? 1.776 2.517 3.115 1.00 98.06 268 CYS A N 1
ATOM 2180 C CA . CYS A 1 268 ? 1.287 3.851 3.457 1.00 98.06 268 CYS A CA 1
ATOM 2181 C C . CYS A 1 268 ? -0.250 3.918 3.463 1.00 98.06 268 CYS A C 1
ATOM 2183 O O . CYS A 1 268 ? -0.842 4.505 4.372 1.00 98.06 268 CYS A O 1
ATOM 2185 N N . ILE A 1 269 ? -0.909 3.292 2.480 1.00 98.62 269 ILE A N 1
ATOM 2186 C CA . ILE A 1 269 ? -2.375 3.198 2.427 1.00 98.62 269 ILE A CA 1
ATOM 2187 C C . ILE A 1 269 ? -2.915 2.400 3.620 1.00 98.62 269 ILE A C 1
ATOM 2189 O O . ILE A 1 269 ? -3.828 2.871 4.298 1.00 98.62 269 ILE A O 1
ATOM 2193 N N . ALA A 1 270 ? -2.356 1.223 3.907 1.00 98.06 270 ALA A N 1
ATOM 2194 C CA . ALA A 1 270 ? -2.792 0.378 5.017 1.00 98.06 270 ALA A CA 1
ATOM 2195 C C . ALA A 1 270 ? -2.649 1.084 6.377 1.00 98.06 270 ALA A C 1
ATOM 2197 O O . ALA A 1 270 ? -3.577 1.040 7.187 1.00 98.06 270 ALA A O 1
ATOM 2198 N N . ASP A 1 271 ? -1.546 1.801 6.599 1.00 96.56 271 ASP A N 1
ATOM 2199 C CA . ASP A 1 271 ? -1.319 2.583 7.819 1.00 96.56 271 ASP A CA 1
ATOM 2200 C C . ASP A 1 271 ? -2.352 3.704 7.991 1.00 96.56 271 ASP A C 1
ATOM 2202 O O . ASP A 1 271 ? -2.872 3.911 9.090 1.00 96.56 271 ASP A O 1
ATOM 2206 N N . HIS A 1 272 ? -2.723 4.393 6.907 1.00 97.56 272 HIS A N 1
ATOM 2207 C CA . HIS A 1 272 ? -3.770 5.419 6.949 1.00 97.56 272 HIS A CA 1
ATOM 2208 C C . HIS A 1 272 ? -5.135 4.815 7.300 1.00 97.56 272 HIS A C 1
ATOM 2210 O O . HIS A 1 272 ? -5.849 5.344 8.154 1.00 97.56 272 HIS A O 1
ATOM 2216 N N . ILE A 1 273 ? -5.486 3.672 6.706 1.00 97.38 273 ILE A N 1
ATOM 2217 C CA . ILE A 1 273 ? -6.737 2.972 7.029 1.00 97.38 273 ILE A CA 1
ATOM 2218 C C . ILE A 1 273 ? -6.739 2.544 8.501 1.00 97.38 273 ILE A C 1
ATOM 2220 O O . ILE A 1 273 ? -7.721 2.772 9.206 1.00 97.38 273 ILE A O 1
ATOM 2224 N N . PHE A 1 274 ? -5.633 1.987 8.999 1.00 95.19 274 PHE A N 1
ATOM 2225 C CA . PHE A 1 274 ? -5.497 1.603 10.404 1.00 95.19 274 PHE A CA 1
ATOM 2226 C C . PHE A 1 274 ? -5.596 2.803 11.365 1.00 95.19 274 PHE A C 1
ATOM 2228 O O . PHE A 1 274 ? -6.265 2.724 12.402 1.00 95.19 274 PHE A O 1
ATOM 2235 N N . GLY A 1 275 ? -4.997 3.942 11.012 1.00 94.38 275 GLY A N 1
ATOM 2236 C CA . GLY A 1 275 ? -5.135 5.189 11.768 1.00 94.38 275 GLY A CA 1
ATOM 2237 C C . GLY A 1 275 ? -6.586 5.676 11.836 1.00 94.38 275 GLY A C 1
ATOM 2238 O O . GLY A 1 275 ? -7.057 6.118 12.891 1.00 94.38 275 GLY A O 1
ATOM 2239 N N . TRP A 1 276 ? -7.335 5.530 10.739 1.00 95.31 276 TRP A N 1
ATOM 2240 C CA . TRP A 1 276 ? -8.764 5.832 10.722 1.00 95.31 276 TRP A CA 1
ATOM 2241 C C . TRP A 1 276 ? -9.573 4.867 11.600 1.00 95.31 276 TRP A C 1
ATOM 2243 O O . TRP A 1 276 ? -10.371 5.323 12.419 1.00 95.31 276 TRP A O 1
ATOM 2253 N N . VAL A 1 277 ? -9.308 3.556 11.533 1.00 93.00 277 VAL A N 1
ATOM 2254 C CA . VAL A 1 277 ? -9.916 2.557 12.437 1.00 93.00 277 VAL A CA 1
ATOM 2255 C C . VAL A 1 277 ? -9.718 2.937 13.903 1.00 93.00 277 VAL A C 1
ATOM 2257 O O . VAL A 1 277 ? -10.672 2.937 14.683 1.00 93.00 277 VAL A O 1
ATOM 2260 N N . SER A 1 278 ? -8.492 3.306 14.272 1.00 89.81 278 SER A N 1
ATOM 2261 C CA . SER A 1 278 ? -8.157 3.724 15.636 1.00 89.81 278 SER A CA 1
ATOM 2262 C C . SER A 1 278 ? -8.956 4.967 16.047 1.00 89.81 278 SER A C 1
ATOM 2264 O O . SER A 1 278 ? -9.607 4.974 17.090 1.00 89.81 278 SER A O 1
ATOM 2266 N N . THR A 1 279 ? -9.036 5.968 15.164 1.00 90.94 279 THR A N 1
ATOM 2267 C CA . THR A 1 279 ? -9.830 7.189 15.387 1.00 90.94 279 THR A CA 1
ATOM 2268 C C . THR A 1 279 ? -11.317 6.887 15.598 1.00 90.94 279 THR A C 1
ATOM 2270 O O . THR A 1 279 ? -11.928 7.429 16.524 1.00 90.94 279 THR A O 1
ATOM 2273 N N . LYS A 1 280 ? -11.903 5.990 14.789 1.00 89.50 280 LYS A N 1
ATOM 2274 C CA . LYS A 1 280 ? -13.303 5.556 14.941 1.00 89.50 280 LYS A CA 1
ATOM 2275 C C . LYS A 1 280 ? -13.560 4.899 16.295 1.00 89.50 280 LYS A C 1
ATOM 2277 O O . LYS A 1 280 ? -14.633 5.082 16.854 1.00 89.50 280 LYS A O 1
ATOM 2282 N N . ARG A 1 281 ? -12.607 4.132 16.832 1.00 84.81 281 ARG A N 1
ATOM 2283 C CA . ARG A 1 281 ? -12.762 3.441 18.127 1.00 84.81 281 ARG A CA 1
ATOM 2284 C C . ARG A 1 281 ? -12.707 4.390 19.324 1.00 84.81 281 ARG A C 1
ATOM 2286 O O . ARG A 1 281 ? -13.343 4.111 20.346 1.00 84.81 281 ARG A O 1
ATOM 2293 N N . ASP A 1 282 ? -11.952 5.476 19.210 1.00 80.44 282 ASP A N 1
ATOM 2294 C CA . ASP A 1 282 ? -11.770 6.435 20.300 1.00 80.44 282 ASP A CA 1
ATOM 2295 C C . ASP A 1 282 ? -12.861 7.503 20.324 1.00 80.44 282 ASP A C 1
ATOM 2297 O O . ASP A 1 282 ? -13.369 7.837 21.395 1.00 80.44 282 ASP A O 1
ATOM 2301 N N . LYS A 1 283 ? -13.230 8.026 19.148 1.00 72.44 283 LYS A N 1
ATOM 2302 C CA . LYS A 1 283 ? -14.094 9.210 19.016 1.00 72.44 283 LYS A CA 1
ATOM 2303 C C . LYS A 1 283 ? -15.472 8.933 18.416 1.00 72.44 283 LYS A C 1
ATOM 2305 O O . LYS A 1 283 ? -16.344 9.787 18.549 1.00 72.44 283 LYS A O 1
ATOM 2310 N N . GLY A 1 284 ? -15.650 7.797 17.736 1.00 59.50 284 GLY A N 1
ATOM 2311 C CA . GLY A 1 284 ? -16.917 7.394 17.120 1.00 59.50 284 GLY A CA 1
ATOM 2312 C C . GLY A 1 284 ? -17.864 6.843 18.157 1.00 59.50 284 GLY A C 1
ATOM 2313 O O . GLY A 1 284 ? -18.813 7.566 18.525 1.00 59.50 284 GLY A O 1
#

Radius of gyration: 21.07 Å; chains: 1; bounding box: 52×51×68 Å